Protein 3D02 (pdb70)

CATH classification: 3.40.50.2300 (+1 more: 3.40.50.2300)

Sequence (291 aa):
EKTTVVVNISKVDGPWFNRGEGVVQAGKEFNNLNASQVVGPSSTDDAPQQVKKIIEEDDLIARRKKVDAITIVPNDANVLLEPVFKKKKARDAGIVVLTNEESPGQPSANWDVEIIDDNNEEKKFAAEEYVEHAKRGGKKGGYVIYVGSLTVPQHNLWADLLLVKKYQKEEHYPDHEVTRRRPVAESVDDSSRRTTLDLKTYPDDLKAVVSFGSNGPIGAGRAVKEEKKRAKNKKVAVYGIPSQAASLIKSGDITEGITYDPATTAGYALAAVASTLLNGKTTIEPGFELKELGKAEVDSSDKHIIRRFHKVVLLVNNKDNIDSLLY

B-factor: mean 14.23, std 8.56, range [2.52, 64.12]

Foldseek 3Di:
DAEEEEEEQADDVQVVLLLLLVVLCVVLVYNYGYDGFHHNPQVSVLVVLVVVLVVPHAEYEYAHSALVVCLVSLQVCVVSNHAYEYELAQLSPSHLAYEYAADLQVLLVVVQVVVVLVLAFEEAEEEQAPGRRRSVSSVVNNVVNSVVPRVNYYPDHYHCQQDLVSLLVVLLVVVVGQRYQEYEYQHPSNLVNNLVNCVVVVNLNRYEYEHQLVVCVVSLQVNSHPKYWAFSCSVVSNVRSVVSSCVSVPHDDDQVDADPVQGGWGADPVRRYTYGHGIDMDHPVCSVVGD

Organism: Klebsiella pneumoniae subsp. pneumoniae (strain ATCC 700721 / MGH 78578) (NCBI:txid272620)

Solvent-accessible surface area: 12211 Å² total

Structure (mmCIF, N/CA/C/O backbone):
data_3D02
#
_entry.id   3D02
#
_cell.length_a   66.240
_cell.length_b   76.960
_cell.length_c   113.980
_cell.angle_alpha   90.000
_cell.angle_beta   90.000
_cell.angle_gamma   90.000
#
_symmetry.space_group_name_H-M   'C 2 2 21'
#
loop_
_entity.id
_entity.type
_entity.pdbx_description
1 polymer 'Putative LACI-type transcriptional regulator'
2 non-polymer 'CHLORIDE ION'
3 non-polymer GLYCEROL
4 water water
#
loop_
_atom_site.group_PDB
_atom_site.id
_atom_site.type_symbol
_atom_site.label_atom_id
_atom_site.label_alt_id
_atom_site.label_comp_id
_atom_site.label_asym_id
_atom_site.label_entity_id
_atom_site.label_seq_id
_atom_site.pdbx_PDB_ins_code
_atom_site.Cartn_x
_atom_site.Cartn_y
_atom_site.Cartn_z
_atom_site.occupancy
_atom_site.B_iso_or_equiv
_atom_site.auth_seq_id
_atom_site.auth_comp_id
_atom_site.auth_asym_id
_atom_site.auth_atom_id
_atom_site.pdbx_PDB_model_num
ATOM 1 N N . GLU A 1 4 ? 24.172 35.822 25.852 1.00 27.27 28 GLU A N 1
ATOM 2 C CA . GLU A 1 4 ? 23.020 35.488 24.944 1.00 25.03 28 GLU A CA 1
ATOM 3 C C . GLU A 1 4 ? 22.675 34.006 25.059 1.00 21.54 28 GLU A C 1
ATOM 4 O O . GLU A 1 4 ? 23.558 33.204 25.351 1.00 26.26 28 GLU A O 1
ATOM 10 N N . LYS A 1 5 ? 21.414 33.677 24.781 1.00 21.05 29 LYS A N 1
ATOM 11 C CA . LYS A 1 5 ? 20.946 32.290 24.679 1.00 18.78 29 LYS A CA 1
ATOM 12 C C . LYS A 1 5 ? 21.706 31.582 23.553 1.00 13.70 29 LYS A C 1
ATOM 13 O O . LYS A 1 5 ? 21.935 32.169 22.498 1.00 15.95 29 LYS A O 1
ATOM 19 N N A THR A 1 6 ? 22.036 30.321 23.810 0.60 11.07 30 THR A N 1
ATOM 20 N N B THR A 1 6 ? 22.019 30.315 23.761 0.40 11.05 30 THR A N 1
ATOM 21 C CA A THR A 1 6 ? 22.806 29.492 22.878 0.60 11.26 30 THR A CA 1
ATOM 22 C CA B THR A 1 6 ? 22.778 29.540 22.778 0.40 10.85 30 THR A CA 1
ATOM 23 C C A THR A 1 6 ? 21.815 28.566 22.106 0.60 12.38 30 THR A C 1
ATOM 24 C C B THR A 1 6 ? 21.926 28.468 22.121 0.40 9.07 30 THR A C 1
ATOM 25 O O A THR A 1 6 ? 20.921 27.915 22.671 0.60 11.62 30 THR A O 1
ATOM 26 O O B THR A 1 6 ? 21.431 27.549 22.825 0.40 5.84 30 THR A O 1
ATOM 33 N N A VAL A 1 7 ? 21.931 28.610 20.783 0.70 10.32 31 VAL A N 1
ATOM 34 N N B VAL A 1 7 ? 21.743 28.635 20.794 0.30 7.74 31 VAL A N 1
ATOM 35 C CA A VAL A 1 7 ? 21.106 27.772 19.892 0.70 8.77 31 VAL A CA 1
ATOM 36 C CA B VAL A 1 7 ? 21.049 27.659 19.943 0.30 7.02 31 VAL A CA 1
ATOM 37 C C A VAL A 1 7 ? 22.108 27.102 18.940 0.70 8.83 31 VAL A C 1
ATOM 38 C C B VAL A 1 7 ? 21.951 27.139 18.837 0.30 5.91 31 VAL A C 1
ATOM 39 O O A VAL A 1 7 ? 23.040 27.736 18.421 0.70 8.61 31 VAL A O 1
ATOM 40 O O B VAL A 1 7 ? 22.531 27.951 18.020 0.30 2.52 31 VAL A O 1
ATOM 47 N N . VAL A 1 8 ? 22.003 25.793 18.796 1.00 7.52 32 VAL A N 1
ATOM 48 C CA . VAL A 1 8 ? 22.905 25.060 17.885 1.00 7.21 32 VAL A CA 1
ATOM 49 C C . VAL A 1 8 ? 22.043 24.192 16.954 1.00 7.50 32 VAL A C 1
ATOM 50 O O . VAL A 1 8 ? 21.264 23.373 17.432 1.00 7.60 32 VAL A O 1
ATOM 54 N N . ASN A 1 9 ? 22.195 24.434 15.670 1.00 7.23 33 ASN A N 1
ATOM 55 C CA . ASN A 1 9 ? 21.593 23.598 14.630 1.00 6.33 33 ASN A CA 1
ATOM 56 C C . ASN A 1 9 ? 22.536 22.502 14.205 1.00 6.71 33 ASN A C 1
ATOM 57 O O . ASN A 1 9 ? 23.751 22.679 14.204 1.00 7.47 33 ASN A O 1
ATOM 62 N N . ILE A 1 10 ? 21.982 21.345 13.858 1.00 6.58 34 ILE A N 1
ATOM 63 C CA . ILE A 1 10 ? 22.737 20.172 13.420 1.00 6.54 34 ILE A CA 1
ATOM 64 C C . ILE A 1 10 ? 22.202 19.711 12.058 1.00 6.13 34 ILE A C 1
ATOM 65 O O . ILE A 1 10 ? 21.002 19.415 11.934 1.00 7.01 34 ILE A O 1
ATOM 70 N N . SER A 1 11 ? 23.042 19.764 11.028 1.00 6.13 35 SER A N 1
ATOM 71 C CA . SER A 1 11 ? 22.623 19.329 9.715 1.00 6.51 35 SER A CA 1
ATOM 72 C C . SER A 1 11 ? 22.652 17.783 9.597 1.00 5.99 35 SER A C 1
ATOM 73 O O . SER A 1 11 ? 23.054 17.078 10.501 1.00 6.82 35 SER A O 1
ATOM 76 N N . LYS A 1 12 ? 22.254 17.261 8.421 1.00 5.97 36 LYS A N 1
ATOM 77 C CA . LYS A 1 12 ? 22.401 15.828 8.192 1.00 5.71 36 LYS A CA 1
ATOM 78 C C . LYS A 1 12 ? 23.857 15.412 8.053 1.00 7.10 36 LYS A C 1
ATOM 79 O O . LYS A 1 12 ? 24.201 14.312 8.425 1.00 7.89 36 LYS A O 1
ATOM 85 N N . VAL A 1 13 ? 24.667 16.231 7.376 1.00 6.82 37 VAL A N 1
ATOM 86 C CA . VAL A 1 13 ? 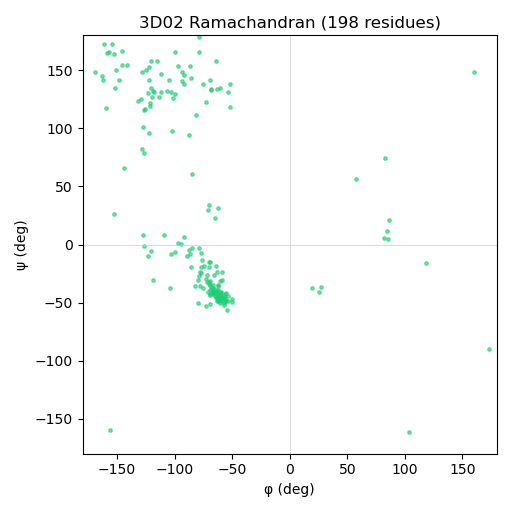26.061 15.911 7.091 1.00 7.68 37 VAL A CA 1
ATOM 87 C C . VAL A 1 13 ? 26.707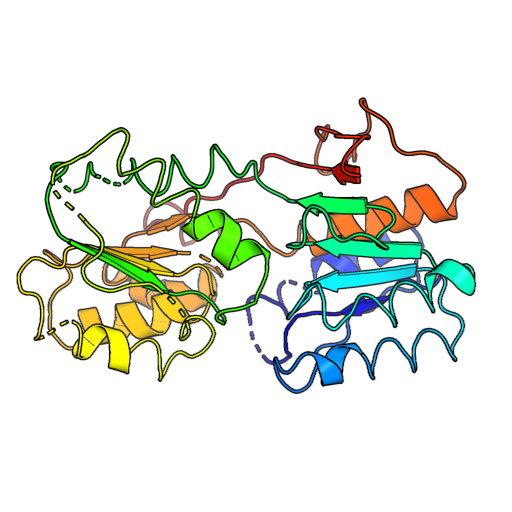 17.198 6.563 1.00 8.06 37 VAL A C 1
ATOM 88 O O . VAL A 1 13 ? 26.053 18.009 5.910 1.00 8.20 37 VAL A O 1
ATOM 92 N N . ASP A 1 14 ? 27.999 17.326 6.870 1.00 7.71 38 ASP A N 1
ATOM 93 C CA . ASP A 1 14 ? 28.807 18.459 6.405 1.00 8.28 38 ASP A CA 1
ATOM 94 C C . ASP A 1 14 ? 29.248 18.297 4.939 1.00 8.79 38 ASP A C 1
ATOM 95 O O . ASP A 1 14 ? 29.098 17.219 4.342 1.00 10.68 38 ASP A O 1
ATOM 100 N N . GLY A 1 15 ? 29.714 19.384 4.346 1.00 8.55 39 GLY A N 1
ATOM 101 C CA . GLY A 1 15 ? 30.253 19.346 3.001 1.00 9.53 39 GLY A CA 1
ATOM 102 C C . GLY A 1 15 ? 29.226 19.420 1.915 1.00 9.64 39 GLY A C 1
ATOM 103 O O . GLY A 1 15 ? 29.499 18.998 0.813 1.00 11.00 39 GLY A O 1
ATOM 120 N N . PRO A 1 17 ? 26.425 21.902 -0.276 1.00 9.55 41 PRO A N 1
ATOM 121 C CA . PRO A 1 17 ? 25.888 23.224 -0.552 1.00 9.85 41 PRO A CA 1
ATOM 122 C C . PRO A 1 17 ? 24.526 23.445 0.102 1.00 8.24 41 PRO A C 1
ATOM 123 O O . PRO A 1 17 ? 24.231 24.521 0.613 1.00 8.61 41 PRO A O 1
ATOM 127 N N . TRP A 1 18 ? 23.652 22.435 0.150 1.00 7.64 42 TRP A N 1
ATOM 128 C CA . TRP A 1 18 ? 22.364 22.559 0.768 1.00 7.33 42 TRP A CA 1
ATOM 129 C C . TRP A 1 18 ? 22.451 22.980 2.232 1.00 7.55 42 TRP A C 1
ATOM 130 O O . TRP A 1 18 ? 21.755 23.889 2.692 1.00 7.57 42 TRP A O 1
ATOM 141 N N . PHE A 1 19 ? 23.289 22.269 3.002 1.00 7.17 43 PHE A N 1
ATOM 142 C CA . PHE A 1 19 ? 23.397 22.587 4.404 1.00 6.58 43 PHE A CA 1
ATOM 143 C C . PHE A 1 19 ? 24.235 23.834 4.685 1.00 6.98 43 PHE A C 1
ATOM 144 O O . PHE A 1 19 ? 24.019 24.476 5.697 1.00 7.57 43 PHE A O 1
ATOM 152 N N . ASN A 1 20 ? 25.133 24.184 3.780 1.00 7.14 44 ASN A N 1
ATOM 153 C CA . ASN A 1 20 ? 25.823 25.485 3.896 1.00 7.20 44 ASN A CA 1
ATOM 154 C C . ASN A 1 20 ? 24.837 26.604 3.789 1.00 7.34 44 ASN A C 1
ATOM 155 O O . ASN A 1 20 ? 24.895 27.594 4.545 1.00 8.36 44 ASN A O 1
ATOM 160 N N . ARG A 1 21 ? 23.905 26.524 2.860 1.00 7.32 45 ARG A N 1
ATOM 161 C CA . ARG A 1 21 ? 22.847 27.500 2.728 1.00 7.89 45 ARG A CA 1
ATOM 162 C C . ARG A 1 21 ? 21.968 27.532 3.989 1.00 8.53 45 ARG A C 1
ATOM 163 O O . ARG A 1 21 ? 21.612 28.600 4.478 1.00 8.41 45 ARG A O 1
ATOM 187 N N . GLY A 1 23 ? 22.912 26.955 6.984 1.00 6.80 47 GLY A N 1
ATOM 188 C CA . GLY A 1 23 ? 23.706 27.623 8.009 1.00 6.29 47 GLY A CA 1
ATOM 189 C C . GLY A 1 23 ? 23.655 29.113 7.833 1.00 7.20 47 GLY A C 1
ATOM 190 O O . GLY A 1 23 ? 23.617 29.838 8.857 1.00 8.32 47 GLY A O 1
ATOM 191 N N . GLU A 1 24 ? 23.626 29.631 6.628 1.00 7.69 48 GLU A N 1
ATOM 192 C CA . GLU A 1 24 ? 23.458 31.070 6.448 1.00 7.94 48 GLU A CA 1
ATOM 193 C C . GLU A 1 24 ? 22.195 31.543 7.170 1.00 9.38 48 GLU A C 1
ATOM 194 O O . GLU A 1 24 ? 22.186 32.662 7.746 1.00 9.49 48 GLU A O 1
ATOM 200 N N . GLY A 1 25 ? 21.093 30.803 7.091 1.00 8.53 49 GLY A N 1
ATOM 201 C CA . GLY A 1 25 ? 19.863 31.217 7.766 1.00 8.79 49 GLY A CA 1
ATOM 202 C C . GLY A 1 25 ? 19.961 31.156 9.270 1.00 9.95 49 GLY A C 1
ATOM 203 O O . GLY A 1 25 ? 19.404 32.001 10.011 1.00 8.96 49 GLY A O 1
ATOM 204 N N . VAL A 1 26 ? 20.663 30.170 9.803 1.00 6.96 50 VAL A N 1
ATOM 205 C CA . VAL A 1 26 ? 20.907 30.059 11.221 1.00 8.88 50 VAL A CA 1
ATOM 206 C C . VAL A 1 26 ? 21.678 31.279 11.733 1.00 8.36 50 VAL A C 1
ATOM 207 O O . VAL A 1 26 ? 21.339 31.899 12.753 1.00 9.41 50 VAL A O 1
ATOM 211 N N . VAL A 1 27 ? 22.760 31.574 11.042 1.00 8.90 51 VAL A N 1
ATOM 212 C CA . VAL A 1 27 ? 23.613 32.725 11.415 1.00 10.20 51 VAL A CA 1
ATOM 213 C C . VAL A 1 27 ? 22.806 34.030 11.328 1.00 10.84 51 VAL A C 1
ATOM 214 O O . VAL A 1 27 ? 22.904 34.906 12.225 1.00 11.11 51 VAL A O 1
ATOM 218 N N . GLN A 1 28 ? 21.989 34.175 10.327 1.00 10.21 52 GLN A N 1
ATOM 219 C CA . GLN A 1 28 ? 21.137 35.376 10.164 1.00 11.86 52 GLN A CA 1
ATOM 220 C C . GLN A 1 28 ? 20.151 35.475 11.348 1.00 11.86 52 GLN A C 1
ATOM 221 O O . GLN A 1 28 ? 19.939 36.556 11.942 1.00 11.69 52 GLN A O 1
ATOM 227 N N . ALA A 1 29 ? 19.500 34.390 11.714 1.00 10.44 53 ALA A N 1
ATOM 228 C CA . ALA A 1 29 ? 18.592 34.441 12.857 1.00 9.99 53 ALA A CA 1
ATOM 229 C C . ALA A 1 29 ? 19.358 34.786 14.128 1.00 12.02 53 ALA A C 1
ATOM 230 O O . ALA A 1 29 ? 18.846 35.494 15.039 1.00 11.02 53 ALA A O 1
ATOM 232 N N . GLY A 1 30 ? 20.581 34.315 14.288 1.00 10.78 54 GLY A N 1
ATOM 233 C CA . GLY A 1 30 ? 21.349 34.648 15.487 1.00 12.02 54 GLY A CA 1
ATOM 234 C C . GLY A 1 30 ? 21.530 36.164 15.579 1.00 13.10 54 GLY A C 1
ATOM 235 O O . GLY A 1 30 ? 21.465 36.720 16.673 1.00 15.29 54 GLY A O 1
ATOM 236 N N . LYS A 1 31 ? 21.786 36.819 14.472 1.00 12.22 55 LYS A N 1
ATOM 237 C CA . LYS A 1 31 ? 21.893 38.303 14.477 1.00 15.67 55 LYS A CA 1
ATOM 238 C C . LYS A 1 31 ? 20.589 38.933 14.880 1.00 16.06 55 LYS A C 1
ATOM 239 O O . LYS A 1 31 ? 20.573 39.886 15.657 1.00 18.96 55 LYS A O 1
ATOM 245 N N . GLU A 1 32 ? 19.512 38.501 14.265 1.00 14.08 56 GLU A N 1
ATOM 246 C CA . GLU A 1 32 ? 18.194 39.134 14.440 1.00 16.92 56 GLU A CA 1
ATOM 247 C C . GLU A 1 32 ? 17.602 38.924 15.801 1.00 16.59 56 GLU A C 1
ATOM 248 O O . GLU A 1 32 ? 16.915 39.832 16.321 1.00 21.25 56 GLU A O 1
ATOM 254 N N . PHE A 1 33 ? 17.834 37.762 16.405 1.00 13.91 57 PHE A N 1
ATOM 255 C CA . PHE A 1 33 ? 17.200 37.399 17.671 1.00 13.54 57 PHE A CA 1
ATOM 256 C C . PHE A 1 33 ? 18.126 37.445 18.859 1.00 14.03 57 PHE A C 1
ATOM 257 O O . PHE A 1 33 ? 17.811 36.979 19.932 1.00 16.68 57 PHE A O 1
ATOM 265 N N A ASN A 1 34 ? 19.312 38.013 18.685 0.50 14.19 58 ASN A N 1
ATOM 266 N N B ASN A 1 34 ? 19.307 37.996 18.589 0.50 14.97 58 ASN A N 1
ATOM 267 C CA A ASN A 1 34 ? 20.258 38.079 19.787 0.50 15.59 58 ASN A CA 1
ATOM 268 C CA B ASN A 1 34 ? 20.383 38.134 19.557 0.50 16.53 58 ASN A CA 1
ATOM 269 C C A ASN A 1 34 ? 20.552 36.722 20.368 0.50 15.94 58 ASN A C 1
ATOM 270 C C B ASN A 1 34 ? 20.739 36.832 20.292 0.50 16.97 58 ASN A C 1
ATOM 271 O O A ASN A 1 34 ? 20.421 36.503 21.590 0.50 16.72 58 ASN A O 1
ATOM 272 O O B ASN A 1 34 ? 20.916 36.777 21.506 0.50 17.15 58 ASN A O 1
ATOM 281 N N . LEU A 1 35 ? 20.931 35.787 19.477 1.00 13.76 59 LEU A N 1
ATOM 282 C CA . LEU A 1 35 ? 21.314 34.473 19.928 1.00 13.68 59 LEU A CA 1
ATOM 283 C C . LEU A 1 35 ? 22.758 34.216 19.628 1.00 11.73 59 LEU A C 1
ATOM 284 O O . LEU A 1 35 ? 23.281 34.749 18.637 1.00 14.92 59 LEU A O 1
ATOM 289 N N . ASN A 1 36 ? 23.384 33.380 20.423 1.00 10.67 60 ASN A N 1
ATOM 290 C CA . ASN A 1 36 ? 24.672 32.784 20.100 1.00 10.55 60 ASN A CA 1
ATOM 291 C C . ASN A 1 36 ? 24.324 31.513 19.298 1.00 10.23 60 ASN A C 1
ATOM 292 O O . ASN A 1 36 ? 24.116 30.474 19.871 1.00 11.29 60 ASN A O 1
ATOM 297 N N . ALA A 1 37 ? 24.325 31.657 18.001 1.00 10.32 61 ALA A N 1
ATOM 298 C CA . ALA A 1 37 ? 23.864 30.589 17.082 1.00 9.13 61 ALA A CA 1
ATOM 299 C C . ALA A 1 37 ? 25.011 30.040 16.285 1.00 10.70 61 ALA A C 1
ATOM 300 O O . ALA A 1 37 ? 25.937 30.765 15.874 1.00 11.62 61 ALA A O 1
ATOM 302 N N . SER A 1 38 ? 24.910 28.751 16.001 1.00 8.21 62 SER A N 1
ATOM 303 C CA . SER A 1 38 ? 25.930 28.080 15.199 1.00 7.85 62 SER A CA 1
ATOM 304 C C . SER A 1 38 ? 25.285 26.849 14.576 1.00 7.69 62 SER A C 1
ATOM 305 O O . SER A 1 38 ? 24.172 26.427 14.998 1.00 7.87 62 SER A O 1
ATOM 308 N N . GLN A 1 39 ? 25.973 26.289 13.598 1.00 6.70 63 GLN A N 1
ATOM 309 C CA . GLN A 1 39 ? 25.528 25.022 12.985 1.00 7.00 63 GLN A CA 1
ATOM 310 C C . GLN A 1 39 ? 26.700 24.067 12.911 1.00 7.06 63 GLN A C 1
ATOM 311 O O . GLN A 1 39 ? 27.779 24.426 12.458 1.00 7.73 63 GLN A O 1
ATOM 317 N N A VAL A 1 40 ? 26.458 22.850 13.358 0.60 6.70 64 VAL A N 1
ATOM 318 N N B VAL A 1 40 ? 26.495 22.845 13.371 0.40 7.35 64 VAL A N 1
ATOM 319 C CA A VAL A 1 40 ? 27.399 21.736 13.353 0.60 7.06 64 VAL A CA 1
ATOM 320 C CA B VAL A 1 40 ? 27.508 21.799 13.266 0.40 8.69 64 VAL A CA 1
ATOM 321 C C A VAL A 1 40 ? 26.997 20.768 12.222 0.60 6.83 64 VAL A C 1
ATOM 322 C C B VAL A 1 40 ? 27.083 20.702 12.312 0.40 7.80 64 VAL A C 1
ATOM 323 O O A VAL A 1 40 ? 25.834 20.371 12.106 0.60 5.74 64 VAL A O 1
ATOM 324 O O B VAL A 1 40 ? 26.024 20.087 12.459 0.40 6.75 64 VAL A O 1
ATOM 331 N N . GLY A 1 41 ? 27.938 20.482 11.321 1.00 8.26 65 GLY A N 1
ATOM 332 C CA . GLY A 1 41 ? 27.719 19.427 10.328 1.00 7.57 65 GLY A CA 1
ATOM 333 C C . GLY A 1 41 ? 28.375 18.157 10.731 1.00 8.58 65 GLY A C 1
ATOM 334 O O . GLY A 1 41 ? 29.595 18.111 10.922 1.00 8.22 65 GLY A O 1
ATOM 335 N N . PRO A 1 42 ? 27.622 17.052 10.845 1.00 7.60 66 PRO A N 1
ATOM 336 C CA . PRO A 1 42 ? 28.200 15.766 11.163 1.00 7.93 66 PRO A CA 1
ATOM 337 C C . PRO A 1 42 ? 29.170 15.265 10.069 1.00 7.86 66 PRO A C 1
ATOM 338 O O . PRO A 1 42 ? 29.019 15.634 8.910 1.00 8.49 66 PRO A O 1
ATOM 342 N N . SER A 1 43 ? 30.063 14.364 10.452 1.00 9.05 67 SER A N 1
ATOM 343 C CA . SER A 1 43 ? 31.008 13.881 9.486 1.00 9.70 67 SER A CA 1
ATOM 344 C C . SER A 1 43 ? 30.449 12.914 8.463 1.00 11.20 67 SER A C 1
ATOM 345 O O . SER A 1 43 ? 31.052 12.698 7.411 1.00 11.68 67 SER A O 1
ATOM 348 N N . SER A 1 44 ? 29.305 12.343 8.778 1.00 8.87 68 SER A N 1
ATOM 349 C CA . SER A 1 44 ? 28.593 11.444 7.854 1.00 10.44 68 SER A CA 1
ATOM 350 C C . SER A 1 44 ? 27.116 11.458 8.175 1.00 9.24 68 SER A C 1
ATOM 351 O O . SER A 1 44 ? 26.709 12.070 9.193 1.00 9.43 68 SER A O 1
ATOM 354 N N . THR A 1 45 ? 26.294 10.818 7.335 1.00 8.50 69 THR A N 1
ATOM 355 C CA . THR A 1 45 ? 24.878 10.708 7.567 1.00 9.50 69 THR A CA 1
ATOM 356 C C . THR A 1 45 ? 24.498 9.580 8.515 1.00 8.87 69 THR A C 1
ATOM 357 O O . THR A 1 45 ? 23.312 9.345 8.718 1.00 10.52 69 THR A O 1
ATOM 361 N N A ASP A 1 46 ? 25.465 8.889 9.109 0.90 9.80 70 ASP A N 1
ATOM 362 N N B ASP A 1 46 ? 25.470 8.909 9.123 0.10 9.17 70 ASP A N 1
ATOM 363 C CA A ASP A 1 46 ? 25.123 7.834 10.059 0.90 11.64 70 ASP A CA 1
ATOM 364 C CA B ASP A 1 46 ? 25.164 7.845 10.088 0.10 9.07 70 ASP A CA 1
ATOM 365 C C A ASP A 1 46 ? 24.555 8.490 11.320 0.90 10.93 70 ASP A C 1
ATOM 366 C C B ASP A 1 46 ? 24.564 8.505 11.334 0.10 10.11 70 ASP A C 1
ATOM 367 O O A ASP A 1 46 ? 25.204 9.325 11.963 0.90 10.88 70 ASP A O 1
ATOM 368 O O B ASP A 1 46 ? 25.197 9.365 11.948 0.10 10.14 70 ASP A O 1
ATOM 377 N N . ALA A 1 47 ? 23.352 8.104 11.718 1.00 11.26 71 ALA A N 1
ATOM 378 C CA . ALA A 1 47 ? 22.655 8.784 12.794 1.00 11.66 71 ALA A CA 1
ATOM 379 C C . ALA A 1 47 ? 23.404 8.809 14.137 1.00 10.63 71 ALA A C 1
ATOM 380 O O . ALA A 1 47 ? 23.266 9.806 14.842 1.00 9.84 71 ALA A O 1
ATOM 382 N N . PRO A 1 48 ? 24.209 7.788 14.465 1.00 10.61 72 PRO A N 1
ATOM 383 C CA . PRO A 1 48 ? 24.977 7.949 15.705 1.00 11.57 72 PRO A CA 1
ATOM 384 C C . PRO A 1 48 ? 25.892 9.134 15.774 1.00 10.50 72 PRO A C 1
ATOM 385 O O . PRO A 1 48 ? 26.249 9.589 16.880 1.00 12.14 72 PRO A O 1
ATOM 389 N N . GLN A 1 49 ? 26.329 9.661 14.633 1.00 9.03 73 GLN A N 1
ATOM 390 C CA . GLN A 1 49 ? 27.140 10.855 14.665 1.00 10.71 73 GLN A CA 1
ATOM 391 C C . GLN A 1 49 ? 26.314 12.036 15.191 1.00 8.98 73 GLN A C 1
ATOM 392 O O . GLN A 1 49 ? 26.838 12.868 15.944 1.00 10.06 73 GLN A O 1
ATOM 398 N N . GLN A 1 50 ? 25.036 12.133 14.833 1.00 7.81 74 GLN A N 1
ATOM 399 C CA . GLN A 1 50 ? 24.167 13.169 15.397 1.00 7.32 74 GLN A CA 1
ATOM 400 C C . GLN A 1 50 ? 23.927 12.956 16.891 1.00 7.62 74 GLN A C 1
ATOM 401 O O . GLN A 1 50 ? 23.935 13.914 17.658 1.00 8.84 74 GLN A O 1
ATOM 407 N N . VAL A 1 51 ? 23.797 11.706 17.306 1.00 8.33 75 VAL A N 1
ATOM 408 C CA . VAL A 1 51 ? 23.634 11.412 18.732 1.00 7.79 75 VAL A CA 1
ATOM 409 C C . VAL A 1 51 ? 24.853 11.930 19.499 1.00 9.06 75 VAL A C 1
ATOM 410 O O . VAL A 1 51 ? 24.685 12.597 20.546 1.00 9.10 75 VAL A O 1
ATOM 414 N N A LYS A 1 52 ? 26.048 11.653 19.024 0.70 9.43 76 LYS A N 1
ATOM 415 N N B LYS A 1 52 ? 26.042 11.718 18.953 0.30 9.47 76 LYS A N 1
ATOM 416 C CA A LYS A 1 52 ? 27.258 12.104 19.719 0.70 9.94 76 LYS A CA 1
ATOM 417 C CA B LYS A 1 52 ? 27.297 12.097 19.621 0.30 9.85 76 LYS A CA 1
ATOM 418 C C A LYS A 1 52 ? 27.274 13.618 19.857 0.70 8.58 76 LYS A C 1
ATOM 419 C C B LYS A 1 52 ? 27.430 13.603 19.794 0.30 9.24 76 LYS A C 1
ATOM 420 O O A LYS A 1 52 ? 27.575 14.165 20.920 0.70 8.78 76 LYS A O 1
ATOM 421 O O B LYS A 1 52 ? 27.981 14.078 20.793 0.30 8.69 76 LYS A O 1
ATOM 428 N N . ILE A 1 53 ? 26.990 14.354 18.786 1.00 8.64 77 ILE A N 1
ATOM 429 C CA . ILE A 1 53 ? 26.980 15.809 18.821 1.00 7.76 77 ILE A CA 1
ATOM 430 C C . ILE A 1 53 ? 25.995 16.260 19.885 1.00 9.32 77 ILE A C 1
ATOM 431 O O . ILE A 1 53 ? 26.290 17.117 20.698 1.00 10.03 77 ILE A O 1
ATOM 436 N N . ILE A 1 54 ? 24.813 15.684 19.930 1.00 8.45 78 ILE A N 1
ATOM 437 C CA . ILE A 1 54 ? 23.784 16.081 20.896 1.00 9.24 78 ILE A CA 1
ATOM 438 C C . ILE A 1 54 ? 24.238 15.782 22.319 1.00 9.48 78 ILE A C 1
ATOM 439 O O . ILE A 1 54 ? 24.027 16.625 23.205 1.00 9.60 78 ILE A O 1
ATOM 444 N N A GLU A 1 55 ? 24.904 14.661 22.555 0.70 9.61 79 GLU A N 1
ATOM 445 N N B GLU A 1 55 ? 24.864 14.643 22.551 0.30 8.92 79 GLU A N 1
ATOM 446 C CA A GLU A 1 55 ? 25.410 14.408 23.898 0.70 11.29 79 GLU A CA 1
ATOM 447 C CA B GLU A 1 55 ? 25.343 14.331 23.885 0.30 9.01 79 GLU A CA 1
ATOM 448 C C A GLU A 1 55 ? 26.354 15.557 24.315 0.70 12.15 79 GLU A C 1
ATOM 449 C C B GLU A 1 55 ? 26.381 15.353 24.370 0.30 10.31 79 GLU A C 1
ATOM 450 O O A GLU A 1 55 ? 26.256 16.088 25.448 0.70 10.66 79 GLU A O 1
ATOM 451 O O B GLU A 1 55 ? 26.514 15.605 25.579 0.30 9.11 79 GLU A O 1
ATOM 462 N N A ASP A 1 56 ? 27.298 15.947 23.463 0.50 9.17 80 ASP A N 1
ATOM 463 N N B ASP A 1 56 ? 27.112 15.964 23.444 0.50 11.48 80 ASP A N 1
ATOM 464 C CA A ASP A 1 56 ? 28.189 17.070 23.773 0.50 10.57 80 ASP A CA 1
ATOM 465 C CA B ASP A 1 56 ? 28.083 16.997 23.798 0.50 11.63 80 ASP A CA 1
ATOM 466 C C A ASP A 1 56 ? 27.454 18.403 24.016 0.50 10.78 80 ASP A C 1
ATOM 467 C C B ASP A 1 56 ? 27.346 18.296 24.139 0.50 9.86 80 ASP A C 1
ATOM 468 O O A ASP A 1 56 ? 27.876 19.241 24.816 0.50 9.96 80 ASP A O 1
ATOM 469 O O B ASP A 1 56 ? 27.640 18.985 25.157 0.50 9.04 80 ASP A O 1
ATOM 478 N N . LEU A 1 57 ? 26.379 18.639 23.294 1.00 8.69 81 LEU A N 1
ATOM 479 C CA . LEU A 1 57 ? 25.601 19.870 23.465 1.00 10.00 81 LEU A CA 1
ATOM 480 C C . LEU A 1 57 ? 24.815 19.846 24.781 1.00 9.13 81 LEU A C 1
ATOM 481 O O . LEU A 1 57 ? 24.709 20.899 25.450 1.00 9.85 81 LEU A O 1
ATOM 486 N N . ILE A 1 58 ? 24.333 18.686 25.192 1.00 9.35 82 ILE A N 1
ATOM 487 C CA . ILE A 1 58 ? 23.662 18.543 26.484 1.00 10.77 82 ILE A CA 1
ATOM 488 C C . ILE A 1 58 ? 24.659 18.795 27.606 1.00 12.05 82 ILE A C 1
ATOM 489 O O . ILE A 1 58 ? 24.347 19.542 28.563 1.00 12.48 82 ILE A O 1
ATOM 494 N N . ALA A 1 59 ? 25.849 18.246 27.467 1.00 12.50 83 ALA A N 1
ATOM 495 C CA . ALA A 1 59 ? 26.920 18.426 28.477 1.00 14.25 83 ALA A CA 1
ATOM 496 C C . ALA A 1 59 ? 27.291 19.896 28.606 1.00 13.98 83 ALA A C 1
ATOM 497 O O . ALA A 1 59 ? 27.620 20.374 29.706 1.00 15.34 83 ALA A O 1
ATOM 499 N N A ARG A 1 60 ? 27.305 20.613 27.483 0.50 12.18 84 ARG A N 1
ATOM 500 N N B ARG A 1 60 ? 27.226 20.641 27.522 0.50 11.67 84 ARG A N 1
ATOM 501 C CA A ARG A 1 60 ? 27.574 22.066 27.384 0.50 14.25 84 ARG A CA 1
ATOM 502 C CA B ARG A 1 60 ? 27.543 22.065 27.497 0.50 13.21 84 ARG A CA 1
ATOM 503 C C A ARG A 1 60 ? 26.444 22.899 27.962 0.50 11.85 84 ARG A C 1
ATOM 504 C C B ARG A 1 60 ? 26.375 23.022 27.835 0.50 10.89 84 ARG A C 1
ATOM 505 O O A ARG A 1 60 ? 26.577 24.092 28.183 0.50 11.95 84 ARG A O 1
ATOM 506 O O B ARG A 1 60 ? 26.518 24.253 27.791 0.50 11.19 84 ARG A O 1
ATOM 521 N N A LYS A 1 61 ? 25.319 22.239 28.174 0.60 11.05 85 LYS A N 1
ATOM 522 N N B LYS A 1 61 ? 25.209 22.466 28.141 0.40 8.87 85 LYS A N 1
ATOM 523 C CA A LYS A 1 61 ? 24.071 22.875 28.633 0.60 11.82 85 LYS A CA 1
ATOM 524 C CA B LYS A 1 61 ? 24.075 23.268 28.623 0.40 7.95 85 LYS A CA 1
ATOM 525 C C A LYS A 1 61 ? 23.603 24.049 27.746 0.60 10.86 85 LYS A C 1
ATOM 526 C C B LYS A 1 61 ? 23.629 24.280 27.649 0.40 10.77 85 LYS A C 1
ATOM 527 O O A LYS A 1 61 ? 23.174 25.079 28.268 0.60 12.08 85 LYS A O 1
ATOM 528 O O B LYS A 1 61 ? 23.252 25.420 27.969 0.40 10.00 85 LYS A O 1
ATOM 539 N N . VAL A 1 62 ? 23.641 23.886 26.395 1.00 9.87 86 VAL A N 1
ATOM 540 C CA . VAL A 1 62 ? 23.109 24.833 25.471 1.00 9.28 86 VAL A CA 1
ATOM 541 C C . VAL A 1 62 ? 21.587 25.009 25.733 1.00 9.14 86 VAL A C 1
ATOM 542 O O . VAL A 1 62 ? 20.950 24.139 26.352 1.00 10.65 86 VAL A O 1
ATOM 546 N N . ASP A 1 63 ? 21.012 26.113 25.276 1.00 8.58 87 ASP A N 1
ATOM 547 C CA . ASP A 1 63 ? 19.604 26.412 25.559 1.00 9.72 87 ASP A CA 1
ATOM 548 C C . ASP A 1 63 ? 18.645 25.696 24.610 1.00 9.00 87 ASP A C 1
ATOM 549 O O . ASP A 1 63 ? 17.533 25.301 25.012 1.00 9.14 87 ASP A O 1
ATOM 554 N N . ALA A 1 64 ? 19.033 25.540 23.347 1.00 8.95 88 ALA A N 1
ATOM 555 C CA . ALA A 1 64 ? 18.190 24.893 22.352 1.00 7.86 88 ALA A CA 1
ATOM 556 C C . ALA A 1 64 ? 19.069 24.179 21.331 1.00 8.99 88 ALA A C 1
ATOM 557 O O . ALA A 1 64 ? 20.143 24.661 20.961 1.00 8.68 88 ALA A O 1
ATOM 559 N N . ILE A 1 65 ? 18.608 23.014 20.912 1.00 7.69 89 ILE A N 1
ATOM 560 C CA . ILE A 1 65 ? 19.245 22.174 19.869 1.00 7.17 89 ILE A CA 1
ATOM 561 C C . ILE A 1 65 ? 18.207 22.035 18.753 1.00 7.84 89 ILE A C 1
ATOM 562 O O . ILE A 1 65 ? 17.014 21.717 19.007 1.00 8.86 89 ILE A O 1
ATOM 567 N N . THR A 1 66 ? 18.585 22.350 17.509 1.00 8.44 90 THR A N 1
ATOM 568 C CA . THR A 1 66 ? 17.707 22.165 16.398 1.00 8.96 90 THR A CA 1
ATOM 569 C C . THR A 1 66 ? 18.445 21.226 15.433 1.00 7.89 90 THR A C 1
ATOM 570 O O . THR A 1 66 ? 19.669 21.179 15.409 1.00 7.68 90 THR A O 1
ATOM 574 N N . ILE A 1 67 ? 17.717 20.459 14.631 1.00 6.77 91 ILE A N 1
ATOM 575 C CA . ILE A 1 67 ? 18.336 19.370 13.877 1.00 6.29 91 ILE A CA 1
ATOM 576 C C . ILE A 1 67 ? 17.472 18.885 12.736 1.00 6.76 91 ILE A C 1
ATOM 577 O O . ILE A 1 67 ? 16.230 18.910 12.822 1.00 6.90 91 ILE A O 1
ATOM 582 N N . VAL A 1 68 ? 18.145 18.495 11.652 1.00 7.11 92 VAL A N 1
ATOM 583 C CA . VAL A 1 68 ? 17.521 17.771 10.515 1.00 6.44 92 VAL A CA 1
ATOM 584 C C . VAL A 1 68 ? 17.923 16.286 10.668 1.00 6.67 92 VAL A C 1
ATOM 585 O O . VAL A 1 68 ? 19.063 15.937 10.382 1.00 6.66 92 VAL A O 1
ATOM 589 N N . PRO A 1 69 ? 17.035 15.456 11.251 1.00 6.76 93 PRO A N 1
ATOM 590 C CA . PRO A 1 69 ? 17.481 14.121 11.604 1.00 7.16 93 PRO A CA 1
ATOM 591 C C . PRO A 1 69 ? 17.767 13.190 10.442 1.00 8.80 93 PRO A C 1
ATOM 592 O O . PRO A 1 69 ? 16.989 13.144 9.477 1.00 8.56 93 PRO A O 1
ATOM 596 N N . ASN A 1 70 ? 18.821 12.388 10.577 1.00 8.20 94 ASN A N 1
ATOM 597 C CA . ASN A 1 70 ? 19.040 11.301 9.611 1.00 7.15 94 ASN A CA 1
ATOM 598 C C . ASN A 1 70 ? 18.119 10.113 9.892 1.00 8.44 94 ASN A C 1
ATOM 599 O O . ASN A 1 70 ? 17.796 9.340 8.987 1.00 8.38 94 ASN A O 1
ATOM 604 N N . ASP A 1 71 ? 17.647 9.978 11.117 1.00 8.26 95 ASP A N 1
ATOM 605 C CA . ASP A 1 71 ? 16.764 8.834 11.511 1.00 8.84 95 ASP A CA 1
ATOM 606 C C . ASP A 1 71 ? 16.029 9.265 12.766 1.00 7.87 95 ASP A C 1
ATOM 607 O O . ASP A 1 71 ? 16.666 9.536 13.800 1.00 10.30 95 ASP A O 1
ATOM 612 N N . ALA A 1 72 ? 14.714 9.361 12.705 1.00 8.72 96 ALA A N 1
ATOM 613 C CA . ALA A 1 72 ? 13.913 9.860 13.823 1.00 7.88 96 ALA A CA 1
ATOM 614 C C . ALA A 1 72 ? 14.020 8.962 15.034 1.00 9.81 96 ALA A C 1
ATOM 615 O O . ALA A 1 72 ? 14.069 9.437 16.174 1.00 9.74 96 ALA A O 1
ATOM 617 N N . ASN A 1 73 ? 13.992 7.658 14.827 1.00 7.56 97 ASN A N 1
ATOM 618 C CA . ASN A 1 73 ? 13.984 6.726 15.938 1.00 8.75 97 ASN A CA 1
ATOM 619 C C . ASN A 1 73 ? 15.296 6.572 16.609 1.00 9.79 97 ASN A C 1
ATOM 620 O O . ASN A 1 73 ? 15.365 6.411 17.850 1.00 10.35 97 ASN A O 1
ATOM 625 N N . VAL A 1 74 ? 16.393 6.590 15.873 1.00 8.47 98 VAL A N 1
ATOM 626 C CA . VAL A 1 74 ? 17.671 6.497 16.495 1.00 7.97 98 VAL A CA 1
ATOM 627 C C . VAL A 1 74 ? 17.896 7.640 17.485 1.00 9.43 98 VAL A C 1
ATOM 628 O O . VAL A 1 74 ? 18.509 7.460 18.526 1.00 10.01 98 VAL A O 1
ATOM 632 N N A LEU A 1 75 ? 17.377 8.808 17.160 0.70 8.46 99 LEU A N 1
ATOM 633 N N B LEU A 1 75 ? 17.349 8.805 17.152 0.30 9.01 99 LEU A N 1
ATOM 634 C CA A LEU A 1 75 ? 17.621 10.012 17.977 0.70 8.10 99 LEU A CA 1
ATOM 635 C CA B LEU A 1 75 ? 17.576 10.046 17.915 0.30 8.80 99 LEU A CA 1
ATOM 636 C C A LEU A 1 75 ? 16.698 10.164 19.177 0.70 12.16 99 LEU A C 1
ATOM 637 C C B LEU A 1 75 ? 16.585 10.285 19.056 0.30 10.25 99 LEU A C 1
ATOM 638 O O A LEU A 1 75 ? 16.934 10.977 20.093 0.70 9.34 99 LEU A O 1
ATOM 639 O O B LEU A 1 75 ? 16.678 11.279 19.800 0.30 8.31 99 LEU A O 1
ATOM 648 N N . GLU A 1 76 ? 15.623 9.388 19.231 1.00 10.75 100 GLU A N 1
ATOM 649 C CA . GLU A 1 76 ? 14.622 9.602 20.281 1.00 11.23 100 GLU A CA 1
ATOM 650 C C . GLU A 1 76 ? 15.221 9.558 21.697 1.00 12.05 100 GLU A C 1
ATOM 651 O O . GLU A 1 76 ? 14.922 10.468 22.491 1.00 11.52 100 GLU A O 1
ATOM 657 N N . PRO A 1 77 ? 16.053 8.586 22.027 1.00 11.16 101 PRO A N 1
ATOM 658 C CA . PRO A 1 77 ? 16.510 8.566 23.408 1.00 11.71 101 PRO A CA 1
ATOM 659 C C . PRO A 1 77 ? 17.295 9.817 23.761 1.00 11.67 101 PRO A C 1
ATOM 660 O O . PRO A 1 77 ? 17.114 10.347 24.880 1.00 12.34 101 PRO A O 1
ATOM 664 N N . VAL A 1 78 ? 18.175 10.291 22.888 1.00 10.52 102 VAL A N 1
ATOM 665 C CA . VAL A 1 78 ? 18.990 11.476 23.204 1.00 10.40 102 VAL A CA 1
ATOM 666 C C . VAL A 1 78 ? 18.156 12.734 23.168 1.00 10.40 102 VAL A C 1
ATOM 667 O O . VAL A 1 78 ? 18.395 13.671 23.959 1.00 9.57 102 VAL A O 1
ATOM 671 N N . PHE A 1 79 ? 17.109 12.795 22.346 1.00 9.28 103 PHE A N 1
ATOM 672 C CA . PHE A 1 79 ? 16.203 13.913 22.380 1.00 9.90 103 PHE A CA 1
ATOM 673 C C . PHE A 1 79 ? 15.471 13.939 23.733 1.00 10.38 103 PHE A C 1
ATOM 674 O O . PHE A 1 79 ? 15.299 15.016 24.344 1.00 9.76 103 PHE A O 1
ATOM 682 N N A LYS A 1 80 ? 15.113 12.772 24.254 0.70 11.22 104 LYS A N 1
ATOM 683 N N B LYS A 1 80 ? 15.013 12.779 24.191 0.30 10.70 104 LYS A N 1
ATOM 684 C CA A LYS A 1 80 ? 14.411 12.741 25.541 0.70 12.37 104 LYS A CA 1
ATOM 685 C CA B LYS A 1 80 ? 14.345 12.693 25.489 0.30 11.03 104 LYS A CA 1
ATOM 686 C C A LYS A 1 80 ? 15.424 13.138 26.636 0.70 10.53 104 LYS A C 1
ATOM 687 C C B LYS A 1 80 ? 15.231 13.313 26.562 0.30 9.80 104 LYS A C 1
ATOM 688 O O A LYS A 1 80 ? 15.090 13.797 27.632 0.70 9.71 104 LYS A O 1
ATOM 689 O O B LYS A 1 80 ? 14.768 14.190 27.337 0.30 9.52 104 LYS A O 1
ATOM 696 N N A LYS A 1 81 ? 16.689 12.765 26.464 0.50 9.53 105 LYS A N 1
ATOM 697 N N B LYS A 1 81 ? 16.486 12.833 26.604 0.50 10.00 105 LYS A N 1
ATOM 698 C CA A LYS A 1 81 ? 17.707 13.148 27.430 0.50 10.12 105 LYS A CA 1
ATOM 699 C CA B LYS A 1 81 ? 17.510 13.293 27.552 0.50 10.42 105 LYS A CA 1
ATOM 700 C C A LYS A 1 81 ? 17.877 14.670 27.471 0.50 9.77 105 LYS A C 1
ATOM 701 C C B LYS A 1 81 ? 17.651 14.787 27.497 0.50 10.59 105 LYS A C 1
ATOM 702 O O A LYS A 1 81 ? 18.101 15.241 28.563 0.50 10.44 105 LYS A O 1
ATOM 703 O O B LYS A 1 81 ? 17.636 15.478 28.523 0.50 8.26 105 LYS A O 1
ATOM 714 N N . ALA A 1 82 ? 17.798 15.329 26.303 1.00 8.80 106 ALA A N 1
ATOM 715 C CA . ALA A 1 82 ? 17.897 16.778 26.197 1.00 8.16 106 ALA A CA 1
ATOM 716 C C . ALA A 1 82 ? 16.688 17.427 26.824 1.00 8.52 106 ALA A C 1
ATOM 717 O O . ALA A 1 82 ? 16.814 18.403 27.576 1.00 9.49 106 ALA A O 1
ATOM 719 N N . ARG A 1 83 ? 15.498 16.966 26.513 1.00 10.32 107 ARG A N 1
ATOM 720 C CA . ARG A 1 83 ? 14.294 17.562 27.069 1.00 10.88 107 ARG A CA 1
ATOM 721 C C . ARG A 1 83 ? 14.287 17.438 28.583 1.00 11.07 107 ARG A C 1
ATOM 722 O O . ARG A 1 83 ? 13.941 18.397 29.302 1.00 12.04 107 ARG A O 1
ATOM 730 N N . ASP A 1 84 ? 14.637 16.288 29.062 1.00 11.67 108 ASP A N 1
ATOM 731 C CA . ASP A 1 84 ? 14.679 16.025 30.514 1.00 12.87 108 ASP A CA 1
ATOM 732 C C . ASP A 1 84 ? 15.681 16.966 31.197 1.00 14.14 108 ASP A C 1
ATOM 733 O O . ASP A 1 84 ? 15.506 17.314 32.390 1.00 14.15 108 ASP A O 1
ATOM 738 N N . ALA A 1 85 ? 16.749 17.365 30.493 1.00 11.72 109 ALA A N 1
ATOM 739 C CA . ALA A 1 85 ? 17.754 18.335 30.972 1.00 11.37 109 ALA A CA 1
ATOM 740 C C . ALA A 1 85 ? 17.281 19.793 30.853 1.00 10.46 109 ALA A C 1
ATOM 741 O O . ALA A 1 85 ? 17.991 20.712 31.295 1.00 14.08 109 ALA A O 1
ATOM 743 N N . GLY A 1 86 ? 16.108 20.039 30.306 1.00 9.75 110 GLY A N 1
ATOM 744 C CA . GLY A 1 86 ? 15.602 21.378 30.151 1.00 8.56 110 GLY A CA 1
ATOM 745 C C . GLY A 1 86 ? 16.022 22.124 28.900 1.00 8.64 110 GLY A C 1
ATOM 746 O O . GLY A 1 86 ? 15.987 23.334 28.865 1.00 8.60 110 GLY A O 1
ATOM 747 N N . ILE A 1 87 ? 16.434 21.371 27.874 1.00 9.08 111 ILE A N 1
ATOM 748 C CA . ILE A 1 87 ? 16.894 21.940 26.621 1.00 9.04 111 ILE A CA 1
ATOM 749 C C . ILE A 1 87 ? 15.773 21.796 25.559 1.00 7.95 111 ILE A C 1
ATOM 750 O O . ILE A 1 87 ? 15.182 20.704 25.457 1.00 10.11 111 ILE A O 1
ATOM 755 N N . VAL A 1 88 ? 15.483 22.856 24.875 1.00 7.90 112 VAL A N 1
ATOM 756 C CA . VAL A 1 88 ? 14.511 22.847 23.790 1.00 8.10 112 VAL A CA 1
ATOM 757 C C . VAL A 1 88 ? 15.082 22.011 22.609 1.00 8.27 112 VAL A C 1
ATOM 758 O O . VAL A 1 88 ? 16.278 22.092 22.296 1.00 9.13 112 VAL A O 1
ATOM 762 N N . VAL A 1 89 ? 14.273 21.1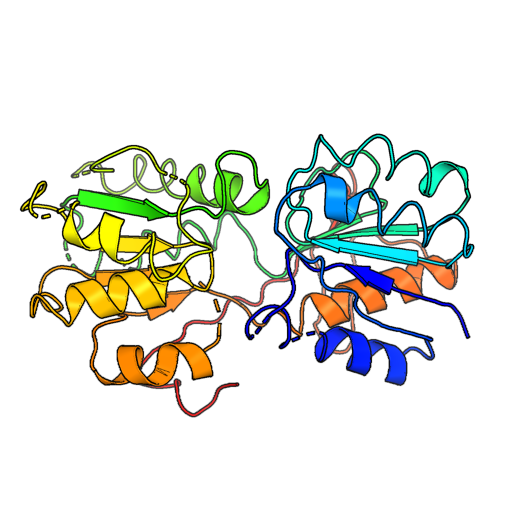17 22.018 1.00 7.88 113 VAL A N 1
ATOM 763 C CA . VAL A 1 89 ? 14.656 20.294 20.877 1.00 7.32 113 VAL A CA 1
ATOM 764 C C . VAL A 1 89 ? 13.686 20.596 19.736 1.00 6.85 113 VAL A C 1
ATOM 765 O O . VAL A 1 89 ? 12.477 20.402 19.888 1.00 8.12 113 VAL A O 1
ATOM 769 N N . LEU A 1 90 ? 14.167 21.085 18.605 1.00 7.13 114 LEU A N 1
ATOM 770 C CA . LEU A 1 90 ? 13.365 21.347 17.452 1.00 7.92 114 LEU A CA 1
ATOM 771 C C . LEU A 1 90 ? 13.906 20.553 16.266 1.00 8.48 114 LEU A C 1
ATOM 772 O O . LEU A 1 90 ? 15.109 20.497 16.060 1.00 9.42 114 LEU A O 1
ATOM 777 N N . THR A 1 91 ? 13.008 20.030 15.449 1.00 7.38 115 THR A N 1
ATOM 778 C CA . THR A 1 91 ? 13.400 19.370 14.201 1.00 7.19 115 THR A CA 1
ATOM 779 C C . THR A 1 91 ? 12.879 20.134 13.021 1.00 6.99 115 THR A C 1
ATOM 780 O O . THR A 1 91 ? 11.893 20.869 13.062 1.00 7.87 115 THR A O 1
ATOM 784 N N . ASN A 1 92 ? 13.567 19.882 11.905 1.00 7.27 116 ASN A N 1
ATOM 785 C CA . ASN A 1 92 ? 13.109 20.178 10.536 1.00 7.33 116 ASN A CA 1
ATOM 786 C C . ASN A 1 92 ? 13.211 18.845 9.785 1.00 8.28 116 ASN A C 1
ATOM 787 O O . ASN A 1 92 ? 14.180 18.108 9.931 1.00 7.51 116 ASN A O 1
ATOM 792 N N A GLU A 1 93 ? 12.240 18.521 8.937 0.70 7.05 117 GLU A N 1
ATOM 793 N N B GLU A 1 93 ? 12.152 18.618 9.015 0.30 7.65 117 GLU A N 1
ATOM 794 C CA A GLU A 1 93 ? 12.246 17.234 8.214 0.70 8.29 117 GLU A CA 1
ATOM 795 C CA B GLU A 1 93 ? 11.954 17.450 8.189 0.30 8.48 117 GLU A CA 1
ATOM 796 C C A GLU A 1 93 ? 12.038 16.066 9.139 0.70 6.75 117 GLU A C 1
ATOM 797 C C B GLU A 1 93 ? 11.871 16.175 9.021 0.30 6.99 117 GLU A C 1
ATOM 798 O O A GLU A 1 93 ? 12.514 14.933 8.890 0.70 9.16 117 GLU A O 1
ATOM 799 O O B GLU A 1 93 ? 12.306 15.127 8.576 0.30 5.40 117 GLU A O 1
ATOM 810 N N . SER A 1 94 ? 11.225 16.268 10.197 1.00 7.62 118 SER A N 1
ATOM 811 C CA . SER A 1 94 ? 10.847 15.105 11.025 1.00 8.00 118 SER A CA 1
ATOM 812 C C . SER A 1 94 ? 9.468 15.299 11.643 1.00 8.44 118 SER A C 1
ATOM 813 O O . SER A 1 94 ? 9.306 15.339 12.866 1.00 9.62 118 SER A O 1
ATOM 816 N N . PRO A 1 95 ? 8.442 15.474 10.813 1.00 9.75 119 PRO A N 1
ATOM 817 C CA . PRO A 1 95 ? 7.110 15.710 11.397 1.00 10.99 119 PRO A CA 1
ATOM 818 C C . PRO A 1 95 ? 6.710 14.527 12.255 1.00 12.44 119 PRO A C 1
ATOM 819 O O . PRO A 1 95 ? 6.933 13.341 11.888 1.00 14.29 119 PRO A O 1
ATOM 823 N N . GLY A 1 96 ? 6.193 14.833 13.449 1.00 13.25 120 GLY A N 1
ATOM 824 C CA . GLY A 1 96 ? 5.811 13.802 14.374 1.00 15.80 120 GLY A CA 1
ATOM 825 C C . GLY A 1 96 ? 6.887 13.260 15.273 1.00 16.25 120 GLY A C 1
ATOM 826 O O . GLY A 1 96 ? 6.669 12.323 16.030 1.00 16.90 120 GLY A O 1
ATOM 827 N N . GLN A 1 97 ? 8.093 13.830 15.214 1.00 12.79 121 GLN A N 1
ATOM 828 C CA . GLN A 1 97 ? 9.182 13.410 16.086 1.00 10.90 121 GLN A CA 1
ATOM 829 C C . GLN A 1 97 ? 8.709 13.427 17.562 1.00 11.80 121 GLN A C 1
ATOM 830 O O . GLN A 1 97 ? 8.412 14.496 18.092 1.00 13.07 121 GLN A O 1
ATOM 836 N N . PRO A 1 98 ? 8.710 12.278 18.256 1.00 14.40 122 PRO A N 1
ATOM 837 C CA . PRO A 1 98 ? 7.969 12.307 19.524 1.00 15.45 122 PRO A CA 1
ATOM 838 C C . PRO A 1 98 ? 8.469 13.281 20.600 1.00 17.74 122 PRO A C 1
ATOM 839 O O . PRO A 1 98 ? 7.655 13.950 21.281 1.00 18.01 122 PRO A O 1
ATOM 843 N N . SER A 1 99 ? 9.780 13.409 20.730 1.00 13.81 123 SER A N 1
ATOM 844 C CA . SER A 1 99 ? 10.382 14.213 21.815 1.00 14.34 123 SER A CA 1
ATOM 845 C C . SER A 1 99 ? 10.766 15.622 21.395 1.00 13.85 123 SER A C 1
ATOM 846 O O . SER A 1 99 ? 11.343 16.358 22.215 1.00 15.88 123 SER A O 1
ATOM 849 N N . ALA A 1 100 ? 10.523 16.030 20.149 1.00 10.82 124 ALA A N 1
ATOM 850 C CA . ALA A 1 100 ? 10.762 17.432 19.739 1.00 10.41 124 ALA A CA 1
ATOM 851 C C . ALA A 1 100 ? 9.684 18.315 20.276 1.00 12.85 124 ALA A C 1
ATOM 852 O O . ALA A 1 100 ? 8.506 17.928 20.226 1.00 13.15 124 ALA A O 1
ATOM 854 N N . ASN A 1 101 ? 10.001 19.489 20.773 1.00 9.17 125 ASN A N 1
ATOM 855 C CA . ASN A 1 101 ? 8.979 20.448 21.171 1.00 9.80 125 ASN A CA 1
ATOM 856 C C . ASN A 1 101 ? 8.085 20.727 19.979 1.00 11.49 125 ASN A C 1
ATOM 857 O O . ASN A 1 101 ? 6.853 20.754 20.102 1.00 12.18 125 ASN A O 1
ATOM 862 N N . TRP A 1 102 ? 8.692 20.955 18.804 1.00 9.49 126 TRP A N 1
ATOM 863 C CA . TRP A 1 102 ? 8.025 21.202 17.534 1.00 10.57 126 TRP A CA 1
ATOM 864 C C . TRP A 1 102 ? 8.892 20.732 16.406 1.00 11.57 126 TRP A C 1
ATOM 865 O O . TRP A 1 102 ? 10.131 20.761 16.522 1.00 9.15 126 TRP A O 1
ATOM 876 N N . ASP A 1 103 ? 8.219 20.321 15.325 1.00 10.43 127 ASP A N 1
ATOM 877 C CA . ASP A 1 103 ? 8.879 20.144 14.029 1.00 9.41 127 ASP A CA 1
ATOM 878 C C . ASP A 1 103 ? 8.452 21.323 13.181 1.00 8.67 127 ASP A C 1
ATOM 879 O O . ASP A 1 103 ? 7.285 21.767 13.231 1.00 10.04 127 ASP A O 1
ATOM 884 N N . VAL A 1 104 ? 9.364 21.858 12.388 1.00 8.36 128 VAL A N 1
ATOM 885 C CA . VAL A 1 104 ? 9.137 22.983 11.537 1.00 9.67 128 VAL A CA 1
ATOM 886 C C . VAL A 1 104 ? 9.338 22.550 10.089 1.00 10.39 128 VAL A C 1
ATOM 887 O O . VAL A 1 104 ? 10.379 21.944 9.775 1.00 11.09 128 VAL A O 1
ATOM 891 N N . GLU A 1 105 ? 8.384 22.882 9.217 1.00 9.48 129 GLU A N 1
ATOM 892 C CA . GLU A 1 105 ? 8.437 22.578 7.793 1.00 11.28 129 GLU A CA 1
ATOM 893 C C . GLU A 1 105 ? 8.191 23.842 6.993 1.00 11.14 129 GLU A C 1
ATOM 894 O O . GLU A 1 105 ? 7.436 24.731 7.465 1.00 11.34 129 GLU A O 1
ATOM 900 N N . ILE A 1 106 ? 8.803 23.937 5.811 1.00 9.95 130 ILE A N 1
ATOM 901 C CA . ILE A 1 106 ? 8.797 25.101 4.971 1.00 12.16 130 ILE A CA 1
ATOM 902 C C . ILE A 1 106 ? 7.838 24.979 3.784 1.00 10.62 130 ILE A C 1
ATOM 903 O O . ILE A 1 106 ? 7.609 25.937 3.102 1.00 11.10 130 ILE A O 1
ATOM 908 N N . ILE A 1 107 ? 7.284 23.784 3.611 1.00 10.30 131 ILE A N 1
ATOM 909 C CA . ILE A 1 107 ? 6.275 23.542 2.595 1.00 9.69 131 ILE A CA 1
ATOM 910 C C . ILE A 1 107 ? 5.171 22.694 3.155 1.00 10.57 131 ILE A C 1
ATOM 911 O O . ILE A 1 107 ? 5.311 22.079 4.204 1.00 12.28 131 ILE A O 1
ATOM 916 N N A ASP A 1 108 ? 4.033 22.785 2.458 0.70 12.97 132 ASP A N 1
ATOM 917 N N B ASP A 1 108 ? 4.080 22.544 2.436 0.30 10.98 132 ASP A N 1
ATOM 918 C CA A ASP A 1 108 ? 2.963 21.858 2.732 0.70 13.70 132 ASP A CA 1
ATOM 919 C CA B ASP A 1 108 ? 3.091 21.571 2.866 0.30 11.08 132 ASP A CA 1
ATOM 920 C C A ASP A 1 108 ? 3.177 20.617 1.901 0.70 12.52 132 ASP A C 1
ATOM 921 C C B ASP A 1 108 ? 3.281 20.234 2.131 0.30 7.03 132 ASP A C 1
ATOM 922 O O A ASP A 1 108 ? 3.347 20.685 0.673 0.70 12.71 132 ASP A O 1
ATOM 923 O O B ASP A 1 108 ? 3.407 20.169 0.896 0.30 6.14 132 ASP A O 1
ATOM 932 N N A ASN A 1 109 ? 3.167 19.511 2.585 0.30 7.90 133 ASN A N 1
ATOM 933 N N B ASN A 1 109 ? 3.369 19.166 2.888 0.70 14.60 133 ASN A N 1
ATOM 934 C CA A ASN A 1 109 ? 3.508 18.241 2.007 0.30 8.99 133 ASN A CA 1
ATOM 935 C CA B ASN A 1 109 ? 3.668 17.860 2.325 0.70 14.01 133 ASN A CA 1
ATOM 936 C C A ASN A 1 109 ? 2.505 17.698 0.987 0.30 7.46 133 ASN A C 1
ATOM 937 C C B ASN A 1 109 ? 2.739 17.524 1.167 0.70 13.66 133 ASN A C 1
ATOM 938 O O A ASN A 1 109 ? 2.851 17.271 -0.111 0.30 5.89 133 ASN A O 1
ATOM 939 O O B ASN A 1 109 ? 3.182 16.955 0.161 0.70 11.86 133 ASN A O 1
ATOM 948 N N A GLU A 1 110 ? 1.261 17.618 1.368 0.50 11.02 134 GLU A N 1
ATOM 949 N N B GLU A 1 110 ? 1.492 17.940 1.241 0.50 12.48 134 GLU A N 1
ATOM 950 C CA A GLU A 1 110 ? 0.228 17.290 0.361 0.50 10.76 134 GLU A CA 1
ATOM 951 C CA B GLU A 1 110 ? 0.531 17.454 0.244 0.50 11.93 134 GLU A CA 1
ATOM 952 C C A GLU A 1 110 ? 0.507 18.013 -0.966 0.50 11.48 134 GLU A C 1
ATOM 953 C C B GLU A 1 110 ? 0.454 18.259 -1.065 0.50 10.27 134 GLU A C 1
ATOM 954 O O A GLU A 1 110 ? 0.604 17.410 -2.036 0.50 11.04 134 GLU A O 1
ATOM 955 O O B GLU A 1 110 ? 0.276 17.656 -2.127 0.50 8.53 134 GLU A O 1
ATOM 966 N N A LYS A 1 111 ? 0.654 19.318 -0.873 0.70 9.12 135 LYS A N 1
ATOM 967 N N B LYS A 1 111 ? 0.651 19.575 -1.048 0.30 8.50 135 LYS A N 1
ATOM 968 C CA A LYS A 1 111 ? 0.832 20.188 -2.013 0.70 8.73 135 LYS A CA 1
ATOM 969 C CA B LYS A 1 111 ? 0.771 20.275 -2.316 0.30 8.85 135 LYS A CA 1
ATOM 970 C C A LYS A 1 111 ? 2.129 19.907 -2.804 0.70 8.40 135 LYS A C 1
ATOM 971 C C B LYS A 1 111 ? 2.195 20.048 -2.895 0.30 7.76 135 LYS A C 1
ATOM 972 O O A LYS A 1 111 ? 2.162 19.894 -4.017 0.70 8.15 135 LYS A O 1
ATOM 973 O O B LYS A 1 111 ? 2.366 20.183 -4.108 0.30 8.56 135 LYS A O 1
ATOM 984 N N . PHE A 1 112 ? 3.195 19.698 -2.053 1.00 8.75 136 PHE A N 1
ATOM 985 C CA . PHE A 1 112 ? 4.510 19.412 -2.588 1.00 8.31 136 PHE A CA 1
ATOM 986 C C . PHE A 1 112 ? 4.477 18.135 -3.441 1.00 7.11 136 PHE A C 1
ATOM 987 O O . PHE A 1 112 ? 4.924 18.122 -4.591 1.00 6.95 136 PHE A O 1
ATOM 995 N N . ALA A 1 113 ? 3.906 17.084 -2.879 1.00 7.73 137 ALA A N 1
ATOM 996 C CA . ALA A 1 113 ? 3.752 15.833 -3.628 1.00 7.97 137 ALA A CA 1
ATOM 997 C C . ALA A 1 113 ? 2.923 16.042 -4.875 1.00 8.44 137 ALA A C 1
ATOM 998 O O . ALA A 1 113 ? 3.245 15.497 -5.958 1.00 7.81 137 ALA A O 1
ATOM 1000 N N . ALA A 1 114 ? 1.803 16.762 -4.777 1.00 8.15 138 ALA A N 1
ATOM 1001 C CA . ALA A 1 114 ? 0.967 17.019 -5.924 1.00 7.70 138 ALA A CA 1
ATOM 1002 C C . ALA A 1 114 ? 1.708 17.740 -6.992 1.00 8.84 138 ALA A C 1
ATOM 1003 O O . ALA A 1 114 ? 1.571 17.394 -8.166 1.00 8.55 138 ALA A O 1
ATOM 1005 N N A GLU A 1 115 ? 2.509 18.738 -6.629 0.50 6.96 139 GLU A N 1
ATOM 1006 N N B GLU A 1 115 ? 2.504 18.746 -6.644 0.50 7.54 139 GLU A N 1
ATOM 1007 C CA A GLU A 1 115 ? 3.211 19.518 -7.613 0.50 8.56 139 GLU A CA 1
ATOM 1008 C CA B GLU A 1 115 ? 3.199 19.507 -7.651 0.50 10.11 139 GLU A CA 1
ATOM 1009 C C A GLU A 1 115 ? 4.212 18.651 -8.395 0.50 7.88 139 GLU A C 1
ATOM 1010 C C B GLU A 1 115 ? 4.190 18.621 -8.413 0.50 8.32 139 GLU A C 1
ATOM 1011 O O A GLU A 1 115 ? 4.369 18.805 -9.599 0.50 7.52 139 GLU A O 1
ATOM 1012 O O B GLU A 1 115 ? 4.310 18.723 -9.630 0.50 9.07 139 GLU A O 1
ATOM 1023 N N . TYR A 1 116 ? 4.921 17.780 -7.677 1.00 7.87 140 TYR A N 1
ATOM 1024 C CA . TYR A 1 116 ? 5.781 16.827 -8.359 1.00 7.75 140 TYR A CA 1
ATOM 1025 C C . TYR A 1 116 ? 5.001 16.059 -9.421 1.00 6.91 140 TYR A C 1
ATOM 1026 O O . TYR A 1 116 ? 5.408 16.006 -10.584 1.00 7.44 140 TYR A O 1
ATOM 1035 N N . VAL A 1 117 ? 3.931 15.440 -9.005 1.00 6.62 141 VAL A N 1
ATOM 1036 C CA . VAL A 1 117 ? 3.250 14.555 -9.945 1.00 7.00 141 VAL A CA 1
ATOM 1037 C C . VAL A 1 117 ? 2.646 15.349 -11.109 1.00 7.23 141 VAL A C 1
ATOM 1038 O O . VAL A 1 117 ? 2.719 14.912 -12.234 1.00 7.53 141 VAL A O 1
ATOM 1042 N N . GLU A 1 118 ? 2.035 16.512 -10.848 1.00 7.40 142 GLU A N 1
ATOM 1043 C CA . GLU A 1 118 ? 1.429 17.252 -11.937 1.00 6.87 142 GLU A CA 1
ATOM 1044 C C . GLU A 1 118 ? 2.475 17.712 -12.944 1.00 7.85 142 GLU A C 1
ATOM 1045 O O . GLU A 1 118 ? 2.257 17.683 -14.141 1.00 8.68 142 GLU A O 1
ATOM 1051 N N . HIS A 1 119 ? 3.637 18.172 -12.454 1.00 7.70 143 HIS A N 1
ATOM 1052 C CA . HIS A 1 119 ? 4.673 18.588 -13.353 1.00 8.11 143 HIS A CA 1
ATOM 1053 C C . HIS A 1 119 ? 5.185 17.388 -14.169 1.00 8.41 143 HIS A C 1
ATOM 1054 O O . HIS A 1 119 ? 5.360 17.445 -15.404 1.00 9.18 143 HIS A O 1
ATOM 1077 N N . ALA A 1 121 ? 3.608 14.551 -14.823 1.00 8.64 145 ALA A N 1
ATOM 1078 C CA . ALA A 1 121 ? 2.524 14.016 -15.684 1.00 9.32 145 ALA A CA 1
ATOM 1079 C C . ALA A 1 121 ? 2.348 14.839 -16.925 1.00 8.68 145 ALA A C 1
ATOM 1080 O O . ALA A 1 121 ? 2.120 14.291 -18.005 1.00 10.11 145 ALA A O 1
ATOM 1082 N N . LYS A 1 122 ? 2.425 16.153 -16.801 1.00 8.20 146 LYS A N 1
ATOM 1083 C CA . LYS A 1 122 ? 2.228 17.006 -17.963 1.00 9.60 146 LYS A CA 1
ATOM 1084 C C . LYS A 1 122 ? 3.254 16.679 -19.022 1.00 10.65 146 LYS A C 1
ATOM 1085 O O . LYS A 1 122 ? 2.943 16.558 -20.217 1.00 12.27 146 LYS A O 1
ATOM 1089 N N . ARG A 1 123 ? 4.517 16.553 -18.623 1.00 9.20 147 ARG A N 1
ATOM 1090 C CA . ARG A 1 123 ? 5.565 16.330 -19.592 1.00 9.94 147 ARG A CA 1
ATOM 1091 C C . ARG A 1 123 ? 5.519 14.954 -20.212 1.00 12.75 147 ARG A C 1
ATOM 1092 O O . ARG A 1 123 ? 5.925 14.798 -21.365 1.00 14.04 147 ARG A O 1
ATOM 1116 N N . GLY A 1 125 ? 2.671 13.162 -20.632 1.00 11.15 149 GLY A N 1
ATOM 1117 C CA . GLY A 1 125 ? 1.308 12.869 -21.117 1.00 11.94 149 GLY A CA 1
ATOM 1118 C C . GLY A 1 125 ? 0.584 11.907 -20.192 1.00 11.41 149 GLY A C 1
ATOM 1119 O O . GLY A 1 125 ? -0.268 11.126 -20.628 1.00 12.09 149 GLY A O 1
ATOM 1120 N N . GLY A 1 126 ? 0.953 11.879 -18.912 1.00 10.31 150 GLY A N 1
ATOM 1121 C CA . GLY A 1 126 ? 0.266 11.047 -17.962 1.00 10.36 150 GLY A CA 1
ATOM 1122 C C . GLY A 1 126 ? 0.517 9.554 -18.018 1.00 9.20 150 GLY A C 1
ATOM 1123 O O . GLY A 1 126 ? -0.214 8.787 -17.452 1.00 9.82 150 GLY A O 1
ATOM 1124 N N A LYS A 1 127 ? 1.585 9.166 -18.726 0.70 9.12 151 LYS A N 1
ATOM 1125 N N B LYS A 1 127 ? 1.552 9.133 -18.714 0.30 9.56 151 LYS A N 1
ATOM 1126 C CA A LYS A 1 127 ? 1.900 7.756 -18.991 0.70 9.74 151 LYS A CA 1
ATOM 1127 C CA B LYS A 1 127 ? 1.845 7.721 -18.737 0.30 9.37 151 LYS A CA 1
ATOM 1128 C C A LYS A 1 127 ? 3.414 7.516 -18.992 0.70 10.27 151 LYS A C 1
ATOM 1129 C C B LYS A 1 127 ? 3.344 7.572 -18.804 0.30 10.08 151 LYS A C 1
ATOM 1130 O O A LYS A 1 127 ? 4.170 8.206 -19.682 0.70 11.57 151 LYS A O 1
ATOM 1131 O O B LYS A 1 127 ? 4.050 8.449 -19.250 0.30 10.74 151 LYS A O 1
ATOM 1136 N N . GLY A 1 128 ? 3.801 6.449 -18.303 1.00 8.93 152 GLY A N 1
ATOM 1137 C CA . GLY A 1 128 ? 5.217 6.133 -18.336 1.00 9.89 152 GLY A CA 1
ATOM 1138 C C . GLY A 1 128 ? 5.774 5.775 -16.959 1.00 7.81 152 GLY A C 1
ATOM 1139 O O . GLY A 1 128 ? 5.085 5.806 -15.928 1.00 8.80 152 GLY A O 1
ATOM 1140 N N . GLY A 1 129 ? 7.046 5.451 -16.980 1.00 7.39 153 GLY A N 1
ATOM 1141 C CA . GLY A 1 129 ? 7.722 5.042 -15.755 1.00 7.50 153 GLY A CA 1
ATOM 1142 C C . GLY A 1 129 ? 8.476 6.197 -15.100 1.00 6.83 153 GLY A C 1
ATOM 1143 O O . GLY A 1 129 ? 8.940 7.139 -15.736 1.00 6.85 153 GLY A O 1
ATOM 1144 N N . TYR A 1 130 ? 8.618 6.068 -13.789 1.00 6.80 154 TYR A N 1
ATOM 1145 C CA . TYR A 1 130 ? 9.398 7.008 -13.000 1.00 6.30 154 TYR A CA 1
ATOM 1146 C C . TYR A 1 130 ? 10.089 6.281 -11.865 1.00 5.38 154 TYR A C 1
ATOM 1147 O O . TYR A 1 130 ? 9.776 5.140 -11.587 1.00 5.69 154 TYR A O 1
ATOM 1156 N N . VAL A 1 131 ? 11.038 6.943 -11.232 1.00 5.88 155 VAL A N 1
ATOM 1157 C CA . VAL A 1 131 ? 11.692 6.399 -10.040 1.00 5.12 155 VAL A CA 1
ATOM 1158 C C . VAL A 1 131 ? 11.940 7.523 -9.054 1.00 5.99 155 VAL A C 1
ATOM 1159 O O . VAL A 1 131 ? 12.091 8.696 -9.463 1.00 6.08 155 VAL A O 1
ATOM 1163 N N . ILE A 1 132 ? 12.021 7.143 -7.785 1.00 5.41 156 ILE A N 1
ATOM 1164 C CA . ILE A 1 132 ? 12.248 8.109 -6.702 1.00 5.84 156 ILE A CA 1
ATOM 1165 C C . ILE A 1 132 ? 13.551 7.765 -6.002 1.00 5.27 156 ILE A C 1
ATOM 1166 O O . ILE A 1 132 ? 13.774 6.589 -5.643 1.00 6.23 156 ILE A O 1
ATOM 1171 N N . TYR A 1 133 ? 14.390 8.745 -5.781 1.00 5.93 157 TYR A N 1
ATOM 1172 C CA . TYR A 1 133 ? 15.602 8.600 -4.989 1.00 5.46 157 TYR A CA 1
ATOM 1173 C C . TYR A 1 133 ? 15.359 9.307 -3.658 1.00 5.33 157 TYR A C 1
ATOM 1174 O O . TYR A 1 133 ? 14.926 10.438 -3.605 1.00 6.44 157 TYR A O 1
ATOM 1183 N N . VAL A 1 134 ? 15.687 8.629 -2.558 1.00 5.81 158 VAL A N 1
ATOM 1184 C CA . VAL A 1 134 ? 15.638 9.100 -1.196 1.00 5.96 158 VAL A CA 1
ATOM 1185 C C . VAL A 1 134 ? 17.039 9.024 -0.583 1.00 6.17 158 VAL A C 1
ATOM 1186 O O . VAL A 1 134 ? 17.929 8.315 -1.057 1.00 6.79 158 VAL A O 1
ATOM 1190 N N . GLY A 1 135 ? 17.271 9.816 0.469 1.00 5.28 159 GLY A N 1
ATOM 1191 C CA . GLY A 1 135 ? 18.603 9.825 1.069 1.00 6.24 159 GLY A CA 1
ATOM 1192 C C . GLY A 1 135 ? 18.982 8.530 1.723 1.00 7.01 159 GLY A C 1
ATOM 1193 O O . GLY A 1 135 ? 20.138 8.150 1.732 1.00 8.33 159 GLY A O 1
ATOM 1194 N N . SER A 1 136 ? 18.021 7.847 2.323 1.00 6.40 160 SER A N 1
ATOM 1195 C CA . SER A 1 136 ? 18.207 6.511 2.895 1.00 7.00 160 SER A CA 1
ATOM 1196 C C . SER A 1 136 ? 16.837 5.923 3.047 1.00 6.56 160 SER A C 1
ATOM 1197 O O . SER A 1 136 ? 15.799 6.556 2.891 1.00 6.04 160 SER A O 1
ATOM 1200 N N . LEU A 1 137 ? 16.840 4.633 3.410 1.00 6.92 161 LEU A N 1
ATOM 1201 C CA . LEU A 1 137 ? 15.577 3.935 3.599 1.00 8.36 161 LEU A CA 1
ATOM 1202 C C . LEU A 1 137 ? 14.871 4.254 4.900 1.00 7.73 161 LEU A C 1
ATOM 1203 O O . LEU A 1 137 ? 13.715 3.899 5.076 1.00 9.87 161 LEU A O 1
ATOM 1208 N N . THR A 1 138 ? 15.543 5.013 5.784 1.00 7.51 162 THR A N 1
ATOM 1209 C CA . THR A 1 138 ? 14.883 5.408 7.012 1.00 9.14 162 THR A CA 1
ATOM 1210 C C . THR A 1 138 ? 14.746 6.915 7.234 1.00 9.68 162 THR A C 1
ATOM 1211 O O . THR A 1 138 ? 14.055 7.319 8.171 1.00 11.50 162 THR A O 1
ATOM 1215 N N . VAL A 1 139 ? 15.312 7.771 6.397 1.00 6.88 163 VAL A N 1
ATOM 1216 C CA . VAL A 1 139 ? 15.251 9.193 6.673 1.00 7.17 163 VAL A CA 1
ATOM 1217 C C . VAL A 1 139 ? 13.797 9.620 6.643 1.00 9.19 163 VAL A C 1
ATOM 1218 O O . VAL A 1 139 ? 13.080 9.274 5.719 1.00 10.22 163 VAL A O 1
ATOM 1222 N N . PRO A 1 140 ? 13.294 10.413 7.620 1.00 9.37 164 PRO A N 1
ATOM 1223 C CA . PRO A 1 140 ? 11.864 10.450 7.757 1.00 10.48 164 PRO A CA 1
ATOM 1224 C C . PRO A 1 140 ? 11.167 11.202 6.664 1.00 9.92 164 PRO A C 1
ATOM 1225 O O . PRO A 1 140 ? 10.204 10.690 6.024 1.00 9.37 164 PRO A O 1
ATOM 1229 N N . GLN A 1 141 ? 11.562 12.429 6.392 1.00 10.55 165 GLN A N 1
ATOM 1230 C CA . GLN A 1 141 ? 10.798 13.231 5.502 1.00 9.70 165 GLN A CA 1
ATOM 1231 C C . GLN A 1 141 ? 10.870 12.791 4.030 1.00 7.91 165 GLN A C 1
ATOM 1232 O O . GLN A 1 141 ? 9.849 12.824 3.330 1.00 8.31 165 GLN A O 1
ATOM 1238 N N . HIS A 1 142 ? 12.052 12.405 3.551 1.00 7.28 166 HIS A N 1
ATOM 1239 C CA . HIS A 1 142 ? 12.096 11.929 2.192 1.00 6.72 166 HIS A CA 1
ATOM 1240 C C . HIS A 1 142 ? 11.090 10.827 1.953 1.00 6.53 166 HIS A C 1
ATOM 1241 O O . HIS A 1 142 ? 10.490 10.727 0.899 1.00 6.96 166 HIS A O 1
ATOM 1248 N N . ASN A 1 143 ? 11.028 9.907 2.898 1.00 6.87 167 ASN A N 1
ATOM 1249 C CA . ASN A 1 143 ? 10.118 8.751 2.759 1.00 6.39 167 ASN A CA 1
ATOM 1250 C C . ASN A 1 143 ? 8.658 9.110 2.880 1.00 7.07 167 ASN A C 1
ATOM 1251 O O . ASN A 1 143 ? 7.824 8.494 2.223 1.00 7.34 167 ASN A O 1
ATOM 1256 N N . LEU A 1 144 ? 8.330 10.118 3.688 1.00 7.06 168 LEU A N 1
ATOM 1257 C CA . LEU A 1 144 ? 6.965 10.566 3.757 1.00 7.90 168 LEU A CA 1
ATOM 1258 C C . LEU A 1 144 ? 6.578 11.245 2.457 1.00 7.57 168 LEU A C 1
ATOM 1259 O O . LEU A 1 144 ? 5.495 11.032 1.898 1.00 7.91 168 LEU A O 1
ATOM 1264 N N . TRP A 1 145 ? 7.440 12.090 1.910 1.00 7.54 169 TRP A N 1
ATOM 1265 C CA . TRP A 1 145 ? 7.192 12.731 0.631 1.00 8.23 169 TRP A CA 1
ATOM 1266 C C . TRP A 1 145 ? 7.041 11.691 -0.467 1.00 6.79 169 TRP A C 1
ATOM 1267 O O . TRP A 1 145 ? 6.131 11.794 -1.326 1.00 7.74 169 TRP A O 1
ATOM 1278 N N . ALA A 1 146 ? 7.915 10.682 -0.496 1.00 6.85 170 ALA A N 1
ATOM 1279 C CA . ALA A 1 146 ? 7.822 9.650 -1.516 1.00 7.81 170 ALA A CA 1
ATOM 1280 C C . ALA A 1 146 ? 6.497 8.903 -1.403 1.00 7.18 170 ALA A C 1
ATOM 1281 O O . ALA A 1 146 ? 5.826 8.613 -2.415 1.00 7.22 170 ALA A O 1
ATOM 1283 N N . ASP A 1 147 ? 6.092 8.542 -0.194 1.00 6.28 171 ASP A N 1
ATOM 1284 C CA . ASP A 1 147 ? 4.835 7.858 -0.005 1.00 7.96 171 ASP A CA 1
ATOM 1285 C C . ASP A 1 147 ? 3.690 8.672 -0.594 1.00 7.15 171 ASP A C 1
ATOM 1286 O O . ASP A 1 147 ? 2.800 8.144 -1.262 1.00 7.61 171 ASP A O 1
ATOM 1291 N N A LEU A 1 148 ? 3.682 9.959 -0.296 0.70 6.89 172 LEU A N 1
ATOM 1292 N N B LEU A 1 148 ? 3.721 9.972 -0.352 0.30 7.02 172 LEU A N 1
ATOM 1293 C CA A LEU A 1 148 ? 2.592 10.805 -0.782 0.70 7.30 172 LEU A CA 1
ATOM 1294 C CA B LEU A 1 148 ? 2.600 10.811 -0.745 0.30 7.39 172 LEU A CA 1
ATOM 1295 C C A LEU A 1 148 ? 2.606 10.976 -2.271 0.70 7.79 172 LEU A C 1
ATOM 1296 C C B LEU A 1 148 ? 2.603 11.035 -2.250 0.30 7.59 172 LEU A C 1
ATOM 1297 O O A LEU A 1 148 ? 1.546 11.081 -2.904 0.70 8.40 172 LEU A O 1
ATOM 1298 O O B LEU A 1 148 ? 1.540 11.160 -2.868 0.30 7.67 172 LEU A O 1
ATOM 1307 N N . LEU A 1 149 ? 3.789 11.083 -2.846 1.00 7.61 173 LEU A N 1
ATOM 1308 C CA . LEU A 1 149 ? 3.910 11.227 -4.277 1.00 7.37 173 LEU A CA 1
ATOM 1309 C C . LEU A 1 149 ? 3.330 10.009 -4.966 1.00 7.08 173 LEU A C 1
ATOM 1310 O O . LEU A 1 149 ? 2.503 10.131 -5.924 1.00 7.16 173 LEU A O 1
ATOM 1315 N N . VAL A 1 150 ? 3.664 8.809 -4.507 1.00 6.35 174 VAL A N 1
ATOM 1316 C CA . VAL A 1 150 ? 3.162 7.613 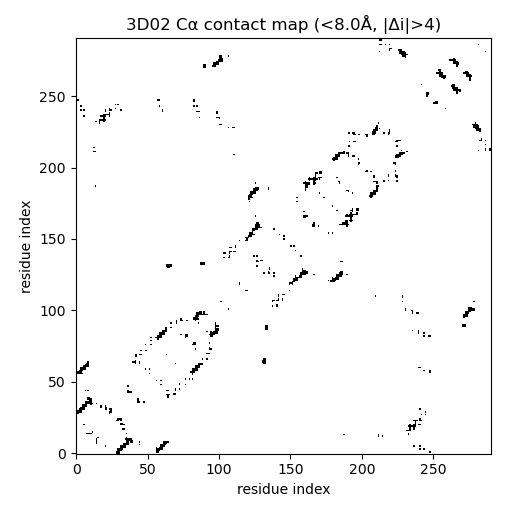-5.151 1.00 7.22 174 VAL A CA 1
ATOM 1317 C C . VAL A 1 150 ? 1.654 7.513 -4.994 1.00 7.14 174 VAL A C 1
ATOM 1318 O O . VAL A 1 150 ? 0.940 7.151 -5.908 1.00 7.55 174 VAL A O 1
ATOM 1322 N N A LYS A 1 151 ? 1.173 7.809 -3.798 0.50 7.60 175 LYS A N 1
ATOM 1323 N N B LYS A 1 151 ? 1.153 7.791 -3.800 0.50 7.68 175 LYS A N 1
ATOM 1324 C CA A LYS A 1 151 ? -0.268 7.761 -3.534 0.50 7.86 175 LYS A CA 1
ATOM 1325 C CA B LYS A 1 151 ? -0.306 7.766 -3.582 0.50 8.21 175 LYS A CA 1
ATOM 1326 C C A LYS A 1 151 ? -1.019 8.746 -4.439 0.50 8.03 175 LYS A C 1
ATOM 1327 C C B LYS A 1 151 ? -0.998 8.741 -4.539 0.50 8.10 175 LYS A C 1
ATOM 1328 O O A LYS A 1 151 ? -2.061 8.405 -4.981 0.50 7.35 175 LYS A O 1
ATOM 1329 O O B LYS A 1 151 ? -1.959 8.403 -5.241 0.50 7.65 175 LYS A O 1
ATOM 1338 N N . TYR A 1 152 ? -0.510 9.974 -4.580 1.00 7.13 176 TYR A N 1
ATOM 1339 C CA . TYR A 1 152 ? -1.107 10.967 -5.461 1.00 7.73 176 TYR A CA 1
ATOM 1340 C C . TYR A 1 152 ? -1.101 10.416 -6.891 1.00 7.42 176 TYR A C 1
ATOM 1341 O O . TYR A 1 152 ? -2.106 10.515 -7.616 1.00 6.83 176 TYR A O 1
ATOM 1350 N N . GLN A 1 153 ? 0.034 9.913 -7.357 1.00 7.06 177 GLN A N 1
ATOM 1351 C CA . GLN A 1 153 ? 0.125 9.364 -8.689 1.00 6.49 177 GLN A CA 1
ATOM 1352 C C . GLN A 1 153 ? -0.935 8.298 -8.957 1.00 6.48 177 GLN A C 1
ATOM 1353 O O . GLN A 1 153 ? -1.602 8.317 -9.985 1.00 6.93 177 GLN A O 1
ATOM 1359 N N . LYS A 1 154 ? -1.072 7.360 -8.044 1.00 6.82 178 LYS A N 1
ATOM 1360 C CA . LYS A 1 154 ? -2.028 6.287 -8.240 1.00 7.39 178 LYS A CA 1
ATOM 1361 C C . LYS A 1 154 ? -3.486 6.715 -8.280 1.00 8.38 178 LYS A C 1
ATOM 1362 O O . LYS A 1 154 ? -4.320 6.032 -8.883 1.00 9.50 178 LYS A O 1
ATOM 1368 N N A GLU A 1 155 ? -3.760 7.879 -7.679 0.40 8.00 179 GLU A N 1
ATOM 1369 N N B GLU A 1 155 ? -3.806 7.850 -7.702 0.60 8.79 179 GLU A N 1
ATOM 1370 C CA A GLU A 1 155 ? -5.103 8.486 -7.575 0.40 7.45 179 GLU A CA 1
ATOM 1371 C CA B GLU A 1 155 ? -5.182 8.282 -7.701 0.60 9.51 179 GLU A CA 1
ATOM 1372 C C A GLU A 1 155 ? -5.397 9.417 -8.731 0.40 7.11 179 GLU A C 1
ATOM 1373 C C B GLU A 1 155 ? -5.382 9.441 -8.707 0.60 8.29 179 GLU A C 1
ATOM 1374 O O A GLU A 1 155 ? -6.529 9.895 -8.830 0.40 8.07 179 GLU A O 1
ATOM 1375 O O B GLU A 1 155 ? -6.432 10.100 -8.692 0.60 9.50 179 GLU A O 1
ATOM 1386 N N . HIS A 1 156 ? -4.417 9.698 -9.583 1.00 6.84 180 HIS A N 1
ATOM 1387 C CA . HIS A 1 156 ? -4.565 10.672 -10.647 1.00 6.92 180 HIS A CA 1
ATOM 1388 C C . HIS A 1 156 ? -4.216 10.127 -12.017 1.00 7.74 180 HIS A C 1
ATOM 1389 O O . HIS A 1 156 ? -4.912 10.443 -13.003 1.00 7.85 180 HIS A O 1
ATOM 1396 N N . TYR A 1 157 ? -3.064 9.444 -12.124 1.00 7.62 181 TYR A N 1
ATOM 1397 C CA . TYR A 1 157 ? -2.523 9.035 -13.431 1.00 7.79 181 TYR A CA 1
ATOM 1398 C C . TYR A 1 157 ? -2.209 7.542 -13.373 1.00 8.37 181 TYR A C 1
ATOM 1399 O O . TYR A 1 157 ? -1.041 7.159 -13.130 1.00 8.16 181 TYR A O 1
ATOM 1408 N N . PRO A 1 158 ? -3.191 6.688 -13.563 1.00 8.49 182 PRO A N 1
ATOM 1409 C CA . PRO A 1 158 ? -2.954 5.260 -13.418 1.00 9.18 182 PRO A CA 1
ATOM 1410 C C . PRO A 1 158 ? -1.974 4.677 -14.417 1.00 9.17 182 PRO A C 1
ATOM 1411 O O . PRO A 1 158 ? -1.442 3.597 -14.104 1.00 11.11 182 PRO A O 1
ATOM 1415 N N . ASP A 1 159 ? -1.714 5.345 -15.519 1.00 8.78 183 ASP A N 1
ATOM 1416 C CA . ASP A 1 159 ? -0.765 4.855 -16.533 1.00 9.97 183 ASP A CA 1
ATOM 1417 C C . ASP A 1 159 ? 0.678 5.208 -16.245 1.00 9.60 183 ASP A C 1
ATOM 1418 O O . ASP A 1 159 ? 1.582 4.886 -17.025 1.00 9.40 183 ASP A O 1
ATOM 1431 N N . HIS A 1 161 ? 3.856 4.710 -13.450 1.00 8.35 185 HIS A N 1
ATOM 1432 C CA . HIS A 1 161 ? 4.253 3.684 -12.470 1.00 9.37 185 HIS A CA 1
ATOM 1433 C C . HIS A 1 161 ? 5.696 3.801 -12.106 1.00 7.87 185 HIS A C 1
ATOM 1434 O O . HIS A 1 161 ? 6.538 4.175 -12.924 1.00 8.11 185 HIS A O 1
ATOM 1441 N N . GLU A 1 162 ? 5.998 3.442 -10.871 1.00 8.57 186 GLU A N 1
ATOM 1442 C CA . GLU A 1 162 ? 7.377 3.331 -10.421 1.00 8.01 186 GLU A CA 1
ATOM 1443 C C . GLU A 1 162 ? 8.005 2.158 -11.139 1.00 9.26 186 GLU A C 1
ATOM 1444 O O . GLU A 1 162 ? 7.467 1.032 -11.077 1.00 10.38 186 GLU A O 1
ATOM 1450 N N . VAL A 1 163 ? 9.181 2.318 -11.687 1.00 7.10 187 VAL A N 1
ATOM 1451 C CA . VAL A 1 163 ? 9.834 1.232 -12.408 1.00 8.49 187 VAL A CA 1
ATOM 1452 C C . VAL A 1 163 ? 10.471 0.287 -11.386 1.00 10.39 187 VAL A C 1
ATOM 1453 O O . VAL A 1 163 ? 10.583 -0.924 -11.655 1.00 8.98 187 VAL A O 1
ATOM 1457 N N . THR A 1 164 ? 10.906 0.822 -10.233 1.00 7.92 188 THR A N 1
ATOM 1458 C CA . THR A 1 164 ? 11.507 0.045 -9.131 1.00 8.00 188 THR A CA 1
ATOM 1459 C C . THR A 1 164 ? 11.062 0.729 -7.848 1.00 8.30 188 THR A C 1
ATOM 1460 O O . THR A 1 164 ? 10.615 1.917 -7.890 1.00 8.15 188 THR A O 1
ATOM 1464 N N A ARG A 1 165 ? 11.104 0.058 -6.717 0.50 5.81 189 ARG A N 1
ATOM 1465 N N B ARG A 1 165 ? 11.361 0.064 -6.744 0.50 7.83 189 ARG A N 1
ATOM 1466 C CA A ARG A 1 165 ? 10.922 0.792 -5.481 0.50 6.29 189 ARG A CA 1
ATOM 1467 C CA B ARG A 1 165 ? 11.225 0.621 -5.419 0.50 8.18 189 ARG A CA 1
ATOM 1468 C C A ARG A 1 165 ? 12.064 1.819 -5.310 0.50 6.59 189 ARG A C 1
ATOM 1469 C C B ARG A 1 165 ? 12.129 1.839 -5.328 0.50 7.32 189 ARG A C 1
ATOM 1470 O O A ARG A 1 165 ? 13.113 1.796 -5.963 0.50 7.20 189 ARG A O 1
ATOM 1471 O O B ARG A 1 165 ? 13.107 1.953 -6.066 0.50 7.94 189 ARG A O 1
ATOM 1486 N N . ARG A 1 166 ? 11.814 2.743 -4.401 1.00 7.11 190 ARG A N 1
ATOM 1487 C CA . ARG A 1 166 ? 12.683 3.902 -4.181 1.00 6.86 190 ARG A CA 1
ATOM 1488 C C . ARG A 1 166 ? 14.095 3.481 -3.830 1.00 7.07 190 ARG A C 1
ATOM 1489 O O . ARG A 1 166 ? 14.323 2.467 -3.153 1.00 8.21 190 ARG A O 1
ATOM 1513 N N . PRO A 1 168 ? 17.937 4.334 -2.302 1.00 6.76 192 PRO A N 1
ATOM 1514 C CA . PRO A 1 168 ? 18.577 5.172 -1.249 1.00 7.31 192 PRO A CA 1
ATOM 1515 C C . PRO A 1 168 ? 19.895 5.711 -1.682 1.00 8.34 192 PRO A C 1
ATOM 1516 O O . PRO A 1 168 ? 20.929 5.395 -1.113 1.00 10.64 192 PRO A O 1
ATOM 1520 N N . VAL A 1 169 ? 19.852 6.578 -2.677 1.00 7.85 193 VAL A N 1
ATOM 1521 C CA . VAL A 1 169 ? 21.044 7.081 -3.346 1.00 8.06 193 VAL A CA 1
ATOM 1522 C C . VAL A 1 169 ? 21.132 8.621 -3.407 1.00 7.35 193 VAL A C 1
ATOM 1523 O O . VAL A 1 169 ? 22.109 9.151 -3.961 1.00 9.42 193 VAL A O 1
ATOM 1527 N N . ALA A 1 170 ? 20.144 9.314 -2.898 1.00 7.15 194 ALA A N 1
ATOM 1528 C CA . ALA A 1 170 ? 19.944 10.750 -3.182 1.00 6.12 194 ALA A CA 1
ATOM 1529 C C . ALA A 1 170 ? 20.950 11.682 -2.590 1.00 8.08 194 ALA A C 1
ATOM 1530 O O . ALA A 1 170 ? 21.009 12.842 -3.017 1.00 8.89 194 ALA A O 1
ATOM 1532 N N . GLU A 1 171 ? 21.741 11.212 -1.628 1.00 8.52 195 GLU A N 1
ATOM 1533 C CA . GLU A 1 171 ? 22.772 12.094 -1.047 1.00 9.75 195 GLU A CA 1
ATOM 1534 C C . GLU A 1 171 ? 24.142 11.912 -1.739 1.00 9.62 195 GLU A C 1
ATOM 1535 O O . GLU A 1 171 ? 25.072 12.614 -1.353 1.00 11.03 195 GLU A O 1
ATOM 1541 N N . SER A 1 172 ? 24.214 11.040 -2.724 1.00 8.91 196 SER A N 1
ATOM 1542 C CA . SER A 1 172 ? 25.458 10.730 -3.414 1.00 9.66 196 SER A CA 1
ATOM 1543 C C . SER A 1 172 ? 25.345 11.025 -4.919 1.00 9.53 196 SER A C 1
ATOM 1544 O O . SER A 1 172 ? 24.509 10.423 -5.600 1.00 10.05 196 SER A O 1
ATOM 1547 N N . VAL A 1 173 ? 26.219 11.894 -5.437 1.00 10.37 197 VAL A N 1
ATOM 1548 C CA . VAL A 1 173 ? 26.273 12.107 -6.890 1.00 10.81 197 VAL A CA 1
ATOM 1549 C C . VAL A 1 173 ? 26.606 10.786 -7.573 1.00 13.75 197 VAL A C 1
ATOM 1550 O O . VAL A 1 173 ? 25.914 10.384 -8.530 1.00 12.79 197 VAL A O 1
ATOM 1554 N N . ASP A 1 174 ? 27.630 10.047 -7.127 1.00 13.46 198 ASP A N 1
ATOM 1555 C CA . ASP A 1 174 ? 28.021 8.757 -7.729 1.00 16.37 198 ASP A CA 1
ATOM 1556 C C . ASP A 1 174 ? 26.916 7.787 -7.799 1.00 14.46 198 ASP A C 1
ATOM 1557 O O . ASP A 1 174 ? 26.656 7.184 -8.851 1.00 15.47 198 ASP A O 1
ATOM 1562 N N . ASP A 1 175 ? 26.322 7.500 -6.654 1.00 11.71 199 ASP A N 1
ATOM 1563 C CA . ASP A 1 175 ? 25.329 6.514 -6.548 1.00 12.93 199 ASP A CA 1
ATOM 1564 C C . ASP A 1 175 ? 24.104 6.915 -7.413 1.00 9.51 199 ASP A C 1
ATOM 1565 O O . ASP A 1 175 ? 23.501 6.032 -8.055 1.00 10.64 199 ASP A O 1
ATOM 1570 N N A SER A 1 176 ? 23.754 8.198 -7.361 0.70 8.73 200 SER A N 1
ATOM 1571 N N B SER A 1 176 ? 23.749 8.196 -7.439 0.30 10.50 200 SER A N 1
ATOM 1572 C CA A SER A 1 176 ? 22.601 8.697 -8.157 0.70 7.22 200 SER A CA 1
ATOM 1573 C CA B SER A 1 176 ? 22.568 8.614 -8.223 0.30 9.42 200 SER A CA 1
ATOM 1574 C C A SER A 1 176 ? 22.892 8.504 -9.680 0.70 9.10 200 SER A C 1
ATOM 1575 C C B SER A 1 176 ? 22.851 8.631 -9.736 0.30 9.10 200 SER A C 1
ATOM 1576 O O A SER A 1 176 ? 22.041 8.018 -10.423 0.70 8.78 200 SER A O 1
ATOM 1577 O O B SER A 1 176 ? 21.950 8.485 -10.558 0.30 5.66 200 SER A O 1
ATOM 1582 N N . ARG A 1 177 ? 24.095 8.889 -10.097 1.00 9.26 201 ARG A N 1
ATOM 1583 C CA . ARG A 1 177 ? 24.502 8.717 -11.520 1.00 9.97 201 ARG A CA 1
ATOM 1584 C C . ARG A 1 177 ? 24.465 7.250 -11.944 1.00 12.03 201 ARG A C 1
ATOM 1585 O O . ARG A 1 177 ? 23.831 6.891 -12.958 1.00 10.73 201 ARG A O 1
ATOM 1593 N N . ARG A 1 178 ? 25.094 6.375 -11.181 1.00 10.59 202 ARG A N 1
ATOM 1594 C CA . ARG A 1 178 ? 25.125 4.957 -11.493 1.00 11.28 202 ARG A CA 1
ATOM 1595 C C . ARG A 1 178 ? 23.726 4.391 -11.617 1.00 10.43 202 ARG A C 1
ATOM 1596 O O . ARG A 1 178 ? 23.374 3.636 -12.542 1.00 10.51 202 ARG A O 1
ATOM 1604 N N . THR A 1 179 ? 22.887 4.700 -10.617 1.00 9.48 203 THR A N 1
ATOM 1605 C CA . THR A 1 179 ? 21.550 4.186 -10.593 1.00 8.61 203 THR A CA 1
ATOM 1606 C C . THR A 1 179 ? 20.784 4.683 -11.857 1.00 8.42 203 THR A C 1
ATOM 1607 O O . THR A 1 179 ? 20.017 3.896 -12.454 1.00 9.20 203 THR A O 1
ATOM 1611 N N . THR A 1 180 ? 20.985 5.952 -12.212 1.00 8.43 204 THR A N 1
ATOM 1612 C CA . THR A 1 180 ? 20.258 6.505 -13.355 1.00 7.95 204 THR A CA 1
ATOM 1613 C C . THR A 1 180 ? 20.691 5.829 -14.660 1.00 8.42 204 THR A C 1
ATOM 1614 O O . THR A 1 180 ? 19.838 5.484 -15.488 1.00 8.69 204 THR A O 1
ATOM 1618 N N . LEU A 1 181 ? 21.989 5.595 -14.818 1.00 8.94 205 LEU A N 1
ATOM 1619 C CA . LEU A 1 181 ? 22.485 4.880 -16.000 1.00 9.71 205 LEU A CA 1
ATOM 1620 C C . LEU A 1 181 ? 21.897 3.520 -16.050 1.00 10.40 205 LEU A C 1
ATOM 1621 O O . LEU A 1 181 ? 21.410 3.066 -17.091 1.00 11.94 205 LEU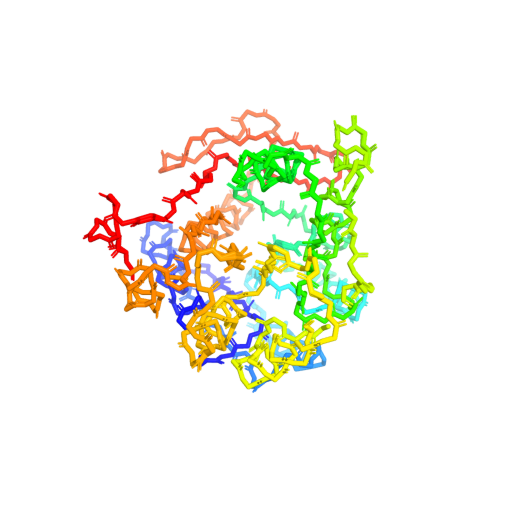 A O 1
ATOM 1626 N N . ASP A 1 182 ? 21.914 2.791 -14.943 1.00 10.62 206 ASP A N 1
ATOM 1627 C CA . ASP A 1 182 ? 21.352 1.457 -14.906 1.00 10.92 206 ASP A CA 1
ATOM 1628 C C . ASP A 1 182 ? 19.868 1.411 -15.259 1.00 9.98 206 ASP A C 1
ATOM 1629 O O . ASP A 1 182 ? 19.408 0.573 -16.052 1.00 10.90 206 ASP A O 1
ATOM 1634 N N . LEU A 1 183 ? 19.099 2.322 -14.655 1.00 8.78 207 LEU A N 1
ATOM 1635 C CA . LEU A 1 183 ? 17.672 2.286 -14.858 1.00 9.15 207 LEU A CA 1
ATOM 1636 C C . LEU A 1 183 ? 17.295 2.704 -16.285 1.00 8.95 207 LEU A C 1
ATOM 1637 O O . LEU A 1 183 ? 16.373 2.130 -16.838 1.00 9.18 207 LEU A O 1
ATOM 1650 N N . LYS A 1 185 ? 19.035 2.087 -18.910 1.00 10.62 209 LYS A N 1
ATOM 1651 C CA . LYS A 1 185 ? 19.305 0.922 -19.769 1.00 11.60 209 LYS A CA 1
ATOM 1652 C C . LYS A 1 185 ? 18.244 -0.143 -19.600 1.00 11.86 209 LYS A C 1
ATOM 1653 O O . LYS A 1 185 ? 17.865 -0.825 -20.572 1.00 14.67 209 LYS A O 1
ATOM 1659 N N . THR A 1 186 ? 17.756 -0.331 -18.375 1.00 9.94 210 THR A N 1
ATOM 1660 C CA . THR A 1 186 ? 16.830 -1.381 -18.083 1.00 10.53 210 THR A CA 1
ATOM 1661 C C . THR A 1 186 ? 15.402 -1.127 -18.491 1.00 10.01 210 THR A C 1
ATOM 1662 O O . THR A 1 186 ? 14.681 -2.017 -18.903 1.00 11.36 210 THR A O 1
ATOM 1666 N N . TYR A 1 187 ? 14.971 0.148 -18.364 1.00 10.36 211 TYR A N 1
ATOM 1667 C CA . TYR A 1 187 ? 13.544 0.504 -18.523 1.00 9.95 211 TYR A CA 1
ATOM 1668 C C . TYR A 1 187 ? 13.360 1.530 -19.628 1.00 11.03 211 TYR A C 1
ATOM 1669 O O . TYR A 1 187 ? 13.536 2.720 -19.439 1.00 10.20 211 TYR A O 1
ATOM 1678 N N . PRO A 1 188 ? 13.031 1.062 -20.842 1.00 12.79 212 PRO A N 1
ATOM 1679 C CA . PRO A 1 188 ? 12.935 1.996 -21.951 1.00 14.13 212 PRO A CA 1
ATOM 1680 C C . PRO A 1 188 ? 11.797 2.981 -21.738 1.00 12.23 212 PRO A C 1
ATOM 1681 O O . PRO A 1 188 ? 11.825 4.042 -22.360 1.00 14.29 212 PRO A O 1
ATOM 1685 N N A ASP A 1 189 ? 10.842 2.659 -20.880 0.50 11.09 213 ASP A N 1
ATOM 1686 N N B ASP A 1 189 ? 10.832 2.665 -20.905 0.50 10.99 213 ASP A N 1
ATOM 1687 C CA A ASP A 1 189 ? 9.730 3.578 -20.601 0.50 11.70 213 ASP A CA 1
ATOM 1688 C CA B ASP A 1 189 ? 9.750 3.606 -20.635 0.50 11.79 213 ASP A CA 1
ATOM 1689 C C A ASP A 1 189 ? 9.955 4.467 -19.379 0.50 9.92 213 ASP A C 1
ATOM 1690 C C B ASP A 1 189 ? 9.975 4.511 -19.417 0.50 9.45 213 ASP A C 1
ATOM 1691 O O A ASP A 1 189 ? 9.019 5.120 -18.919 0.50 10.84 213 ASP A O 1
ATOM 1692 O O B ASP A 1 189 ? 9.082 5.149 -19.003 0.50 9.96 213 ASP A O 1
ATOM 1701 N N . LEU A 1 190 ? 11.168 4.506 -18.849 1.00 8.63 214 LEU A N 1
ATOM 1702 C CA . LEU A 1 190 ? 11.503 5.455 -17.776 1.00 7.68 214 LEU A CA 1
ATOM 1703 C C . LEU A 1 190 ? 11.545 6.847 -18.375 1.00 9.02 214 LEU A C 1
ATOM 1704 O O . LEU A 1 190 ? 12.355 7.137 -19.267 1.00 9.86 214 LEU A O 1
ATOM 1709 N N . LYS A 1 191 ? 10.714 7.740 -17.820 1.00 6.17 215 LYS A N 1
ATOM 1710 C CA . LYS A 1 191 ? 10.604 9.100 -18.340 1.00 6.52 215 LYS A CA 1
ATOM 1711 C C . LYS A 1 191 ? 10.892 10.152 -17.304 1.00 6.55 215 LYS A C 1
ATOM 1712 O O . LYS A 1 191 ? 10.950 11.349 -17.632 1.00 7.56 215 LYS A O 1
ATOM 1718 N N . ALA A 1 192 ? 11.006 9.815 -16.022 1.00 6.68 216 ALA A N 1
ATOM 1719 C CA . ALA A 1 192 ? 11.267 10.819 -14.956 1.00 7.32 216 ALA A CA 1
ATOM 1720 C C . ALA A 1 192 ? 11.994 10.224 -13.785 1.00 6.59 216 ALA A C 1
ATOM 1721 O O . ALA A 1 192 ? 11.674 9.117 -13.330 1.00 7.44 216 ALA A O 1
ATOM 1723 N N . VAL A 1 193 ? 13.005 10.942 -13.317 1.00 6.47 217 VAL A N 1
ATOM 1724 C CA . VAL A 1 193 ? 13.732 10.627 -12.090 1.00 6.44 217 VAL A CA 1
ATOM 1725 C C . VAL A 1 193 ? 13.440 11.729 -11.102 1.00 7.57 217 VAL A C 1
ATOM 1726 O O . VAL A 1 193 ? 13.592 12.919 -11.438 1.00 8.40 217 VAL A O 1
ATOM 1730 N N . VAL A 1 194 ? 12.989 11.402 -9.914 1.00 6.98 218 VAL A N 1
ATOM 1731 C CA . VAL A 1 194 ? 12.715 12.338 -8.819 1.00 7.37 218 VAL A CA 1
ATOM 1732 C C . VAL A 1 194 ? 13.706 12.113 -7.694 1.00 7.72 218 VAL A C 1
ATOM 1733 O O . VAL A 1 194 ? 13.884 10.976 -7.282 1.00 8.31 218 VAL A O 1
ATOM 1737 N N . SER A 1 195 ? 14.341 13.155 -7.181 1.00 7.09 219 SER A N 1
ATOM 1738 C CA . SER A 1 195 ? 15.243 13.018 -6.033 1.00 7.19 219 SER A CA 1
ATOM 1739 C C . SER A 1 195 ? 14.938 13.991 -4.950 1.00 6.99 219 SER A C 1
ATOM 1740 O O . SER A 1 195 ? 14.983 15.189 -5.158 1.00 8.35 219 SER A O 1
ATOM 1743 N N . PHE A 1 196 ? 14.722 13.478 -3.749 1.00 7.11 220 PHE A N 1
ATOM 1744 C CA . PHE A 1 196 ? 14.472 14.333 -2.593 1.00 6.65 220 PHE A CA 1
ATOM 1745 C C . PHE A 1 196 ? 15.733 14.735 -1.872 1.00 7.54 220 PHE A C 1
ATOM 1746 O O . PHE A 1 196 ? 15.732 15.638 -1.045 1.00 8.56 220 PHE A O 1
ATOM 1754 N N . GLY A 1 197 ? 16.848 14.133 -2.221 1.00 7.85 221 GLY A N 1
ATOM 1755 C CA . GLY A 1 197 ? 18.169 14.573 -1.768 1.00 7.35 221 GLY A CA 1
ATOM 1756 C C . GLY A 1 197 ? 18.759 15.526 -2.815 1.00 8.58 221 GLY A C 1
ATOM 1757 O O . GLY A 1 197 ? 18.530 15.351 -4.011 1.00 9.70 221 GLY A O 1
ATOM 1758 N N . SER A 1 198 ? 19.569 16.496 -2.391 1.00 8.68 222 SER A N 1
ATOM 1759 C CA . SER A 1 198 ? 20.052 17.537 -3.267 1.00 8.60 222 SER A CA 1
ATOM 1760 C C . SER A 1 198 ? 21.170 17.134 -4.207 1.00 9.14 222 SER A C 1
ATOM 1761 O O . SER A 1 198 ? 21.381 17.814 -5.229 1.00 10.16 222 SER A O 1
ATOM 1764 N N . ASN A 1 199 ? 21.889 16.043 -3.938 1.00 8.76 223 ASN A N 1
ATOM 1765 C CA . ASN A 1 199 ? 22.923 15.583 -4.852 1.00 9.65 223 ASN A CA 1
ATOM 1766 C C . ASN A 1 199 ? 22.327 14.696 -5.939 1.00 10.22 223 ASN A C 1
ATOM 1767 O O . ASN A 1 199 ? 22.900 14.560 -6.992 1.00 10.16 223 ASN A O 1
ATOM 1772 N N . GLY A 1 200 ? 21.140 14.160 -5.716 1.00 8.91 224 GLY A N 1
ATOM 1773 C CA . GLY A 1 200 ? 20.499 13.243 -6.680 1.00 8.13 224 GLY A CA 1
ATOM 1774 C C . GLY A 1 200 ? 20.277 13.842 -8.056 1.00 8.11 224 GLY A C 1
ATOM 1775 O O . GLY A 1 200 ? 20.542 13.181 -9.049 1.00 8.65 224 GLY A O 1
ATOM 1776 N N . PRO A 1 201 ? 19.751 15.080 -8.137 1.00 7.68 225 PRO A N 1
ATOM 1777 C CA . PRO A 1 201 ? 19.546 15.628 -9.488 1.00 8.71 225 PRO A CA 1
ATOM 1778 C C . PRO A 1 201 ? 20.870 15.852 -10.206 1.00 8.20 225 PRO A C 1
ATOM 1779 O O . PRO A 1 201 ? 20.908 15.866 -11.443 1.00 8.89 225 PRO A O 1
ATOM 1783 N N . ILE A 1 202 ? 21.954 16.065 -9.466 1.00 9.08 226 ILE A N 1
ATOM 1784 C CA . ILE A 1 202 ? 23.244 16.266 -10.098 1.00 8.96 226 ILE A CA 1
ATOM 1785 C C . ILE A 1 202 ? 23.699 14.967 -10.713 1.00 9.75 226 ILE A C 1
ATOM 1786 O O . ILE A 1 202 ? 24.127 14.901 -11.897 1.00 10.16 226 ILE A O 1
ATOM 1791 N N . GLY A 1 203 ? 23.695 13.885 -9.961 1.00 8.21 227 GLY A N 1
ATOM 1792 C CA . GLY A 1 203 ? 24.054 12.650 -10.515 1.00 8.63 227 GLY A CA 1
ATOM 1793 C C . GLY A 1 203 ? 23.141 12.191 -11.651 1.00 9.48 227 GLY A C 1
ATOM 1794 O O . GLY A 1 203 ? 23.62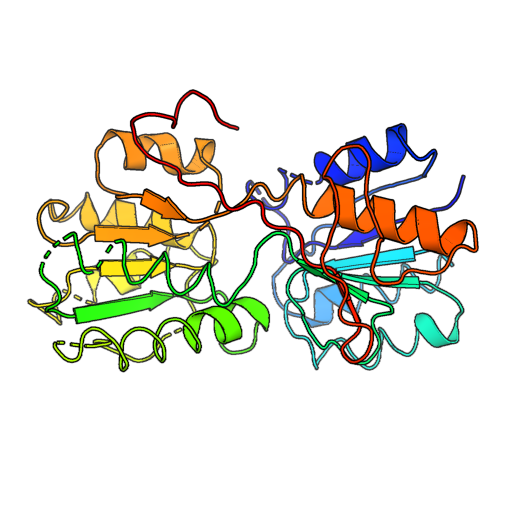9 11.678 -12.684 1.00 9.40 227 GLY A O 1
ATOM 1795 N N . ALA A 1 204 ? 21.831 12.300 -11.465 1.00 8.73 228 ALA A N 1
ATOM 1796 C CA . ALA A 1 204 ? 20.887 11.896 -12.506 1.00 8.10 228 ALA A CA 1
ATOM 1797 C C . ALA A 1 204 ? 21.060 12.771 -13.732 1.00 8.49 228 ALA A C 1
ATOM 1798 O O . ALA A 1 204 ? 21.036 12.253 -14.843 1.00 8.55 228 AL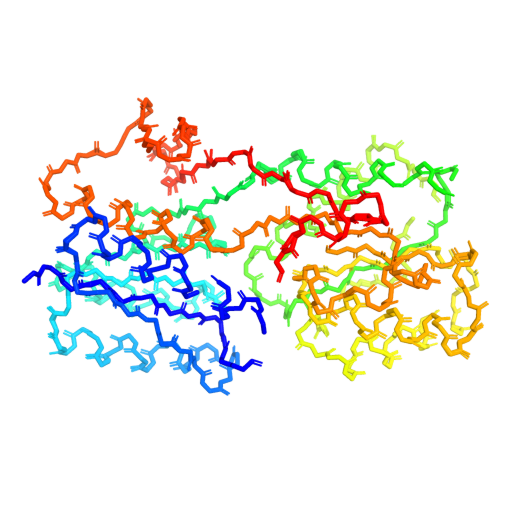A A O 1
ATOM 1800 N N . GLY A 1 205 ? 21.181 14.062 -13.546 1.00 8.30 229 GLY A N 1
ATOM 1801 C CA . GLY A 1 205 ? 21.350 14.986 -14.664 1.00 7.64 229 GLY A CA 1
ATOM 1802 C C . GLY A 1 205 ? 22.605 14.652 -15.442 1.00 9.89 229 GLY A C 1
ATOM 1803 O O . GLY A 1 205 ? 22.632 14.706 -16.684 1.00 9.08 229 GLY A O 1
ATOM 1804 N N . ARG A 1 206 ? 23.713 14.320 -14.774 1.00 9.13 230 ARG A N 1
ATOM 1805 C CA . ARG A 1 206 ? 24.940 13.936 -15.458 1.00 9.64 230 ARG A CA 1
ATOM 1806 C C . ARG A 1 206 ? 24.757 12.679 -16.253 1.00 9.52 230 ARG A C 1
ATOM 1807 O O . ARG A 1 206 ? 25.352 12.540 -17.340 1.00 9.94 230 ARG A O 1
ATOM 1815 N N . ALA A 1 207 ? 24.015 11.713 -15.736 1.00 9.39 231 ALA A N 1
ATOM 1816 C CA . ALA A 1 207 ? 23.737 10.501 -16.487 1.00 8.64 231 ALA A CA 1
ATOM 1817 C C . ALA A 1 207 ? 22.919 10.803 -17.738 1.00 9.09 231 ALA A C 1
ATOM 1818 O O . ALA A 1 207 ? 23.227 10.258 -18.818 1.00 9.55 231 ALA A O 1
ATOM 1820 N N . VAL A 1 208 ? 21.895 11.606 -17.567 1.00 8.93 232 VAL A N 1
ATOM 1821 C CA . VAL A 1 208 ? 21.020 11.980 -18.695 1.00 8.72 232 VAL A CA 1
ATOM 1822 C C . VAL A 1 208 ? 21.872 12.685 -19.742 1.00 10.34 232 VAL A C 1
ATOM 1823 O O . VAL A 1 208 ? 21.740 12.430 -20.946 1.00 10.57 232 VAL A O 1
ATOM 1827 N N . LYS A 1 209 ? 22.742 13.576 -19.319 1.00 9.93 233 LYS A N 1
ATOM 1828 C CA . LYS A 1 209 ? 23.621 14.284 -20.265 1.00 9.95 233 LYS A CA 1
ATOM 1829 C C . LYS A 1 209 ? 24.542 13.346 -21.015 1.00 10.61 233 LYS A C 1
ATOM 1830 O O . LYS A 1 209 ? 24.653 13.457 -22.242 1.00 11.98 233 LYS A O 1
ATOM 1836 N N A GLU A 1 210 ? 25.160 12.427 -20.311 0.70 9.67 234 GLU A N 1
ATOM 1837 N N B GLU A 1 210 ? 25.194 12.390 -20.360 0.30 9.98 234 GLU A N 1
ATOM 1838 C CA A GLU A 1 210 ? 26.076 11.491 -20.931 0.70 11.05 234 GLU A CA 1
ATOM 1839 C CA B GLU A 1 210 ? 26.130 11.503 -21.091 0.30 10.33 234 GLU A CA 1
ATOM 1840 C C A GLU A 1 210 ? 25.385 10.698 -22.033 0.70 12.69 234 GLU A C 1
ATOM 1841 C C B GLU A 1 210 ? 25.419 10.493 -22.008 0.30 10.96 234 GLU A C 1
ATOM 1842 O O A GLU A 1 210 ? 25.934 10.555 -23.115 0.70 12.52 234 GLU A O 1
ATOM 1843 O O B GLU A 1 210 ? 26.038 9.861 -22.869 0.30 9.92 234 GLU A O 1
ATOM 1854 N N A LYS A 1 211 ? 24.200 10.173 -21.748 0.50 8.80 235 LYS A N 1
ATOM 1855 N N B LYS A 1 211 ? 24.110 10.377 -21.850 0.50 10.74 235 LYS A N 1
ATOM 1856 C CA A LYS A 1 211 ? 23.437 9.410 -22.717 0.50 10.55 235 LYS A CA 1
ATOM 1857 C CA B LYS A 1 211 ? 23.347 9.475 -22.684 0.50 11.55 235 LYS A CA 1
ATOM 1858 C C A LYS A 1 211 ? 22.595 10.240 -23.719 0.50 10.30 235 LYS A C 1
ATOM 1859 C C B LYS A 1 211 ? 22.486 10.263 -23.664 0.50 11.83 235 LYS A C 1
ATOM 1860 O O A LYS A 1 211 ? 21.851 9.672 -24.526 0.50 11.16 235 LYS A O 1
ATOM 1861 O O B LYS A 1 211 ? 21.626 9.726 -24.376 0.50 13.29 235 LYS A O 1
ATOM 1872 N N . ARG A 1 212 ? 22.694 11.545 -23.664 1.00 11.01 236 ARG A N 1
ATOM 1873 C CA . ARG A 1 212 ? 21.960 12.428 -24.567 1.00 10.01 236 ARG A CA 1
ATOM 1874 C C . ARG A 1 212 ? 20.477 12.150 -24.513 1.00 11.36 236 ARG A C 1
ATOM 1875 O O . ARG A 1 212 ? 19.791 12.152 -25.544 1.00 11.75 236 ARG A O 1
ATOM 1879 N N . ALA A 1 213 ? 19.938 12.022 -23.302 1.00 9.38 237 ALA A N 1
ATOM 1880 C CA . ALA A 1 213 ? 18.589 11.533 -23.061 1.00 9.07 237 ALA A CA 1
ATOM 1881 C C . ALA A 1 213 ? 17.623 12.540 -22.599 1.00 7.13 237 ALA A C 1
ATOM 1882 O O . ALA A 1 213 ? 16.489 12.163 -22.244 1.00 8.62 237 ALA A O 1
ATOM 1884 N N . LYS A 1 214 ? 17.941 13.830 -22.568 1.00 8.13 238 LYS A N 1
ATOM 1885 C CA . LYS A 1 214 ? 17.066 14.811 -21.940 1.00 9.73 238 LYS A CA 1
ATOM 1886 C C . LYS A 1 214 ? 15.691 14.985 -22.582 1.00 8.95 238 LYS A C 1
ATOM 1887 O O . LYS A 1 214 ? 14.764 15.455 -21.938 1.00 10.19 238 LYS A O 1
ATOM 1893 N N . ASN A 1 215 ? 15.545 14.643 -23.861 1.00 8.62 239 ASN A N 1
ATOM 1894 C CA . ASN A 1 215 ? 14.225 14.716 -24.488 1.00 10.33 239 ASN A CA 1
ATOM 1895 C C . ASN A 1 215 ? 13.299 13.719 -23.790 1.00 11.72 239 ASN A C 1
ATOM 1896 O O . ASN A 1 215 ? 12.191 14.111 -23.394 1.00 16.19 239 ASN A O 1
ATOM 1901 N N A LYS A 1 216 ? 13.707 12.508 -23.547 0.50 9.13 240 LYS A N 1
ATOM 1902 N N B LYS A 1 216 ? 13.815 12.505 -23.574 0.50 9.11 240 LYS A N 1
ATOM 1903 C CA A LYS A 1 216 ? 12.748 11.595 -22.954 0.50 10.33 240 LYS A CA 1
ATOM 1904 C CA B LYS A 1 216 ? 13.080 11.316 -23.042 0.50 9.39 240 LYS A CA 1
ATOM 1905 C C A LYS A 1 216 ? 12.811 11.464 -21.430 0.50 8.66 240 LYS A C 1
ATOM 1906 C C B LYS A 1 216 ? 13.008 11.111 -21.530 0.50 8.87 240 LYS A C 1
ATOM 1907 O O A LYS A 1 216 ? 11.765 11.273 -20.828 0.50 6.31 240 LYS A O 1
ATOM 1908 O O B LYS A 1 216 ? 12.110 10.434 -21.042 0.50 7.66 240 LYS A O 1
ATOM 1913 N N . VAL A 1 217 ? 13.991 11.631 -20.813 1.00 8.23 241 VAL A N 1
ATOM 1914 C CA . VAL A 1 217 ? 14.146 11.368 -19.357 1.00 7.97 241 VAL A CA 1
ATOM 1915 C C . VAL A 1 217 ? 14.303 12.673 -18.647 1.00 7.65 241 VAL A C 1
ATOM 1916 O O . VAL A 1 217 ? 15.366 13.301 -18.746 1.00 10.01 241 VAL A O 1
ATOM 1920 N N . ALA A 1 218 ? 13.268 13.064 -17.914 1.00 7.01 242 ALA A N 1
ATOM 1921 C CA . ALA A 1 218 ? 13.246 14.282 -17.102 1.00 7.25 242 ALA A CA 1
ATOM 1922 C C . ALA A 1 218 ? 13.827 14.016 -15.719 1.00 7.35 242 ALA A C 1
ATOM 1923 O O . ALA A 1 218 ? 13.814 12.858 -15.234 1.00 7.97 242 ALA A O 1
ATOM 1925 N N . VAL A 1 219 ? 14.356 15.066 -15.111 1.00 6.73 243 VAL A N 1
ATOM 1926 C CA . VAL A 1 219 ? 14.946 14.972 -13.773 1.00 7.16 243 VAL A CA 1
ATOM 1927 C C . VAL A 1 219 ? 14.392 16.083 -12.955 1.00 7.43 243 VAL A C 1
ATOM 1928 O O . VAL A 1 219 ? 14.471 17.274 -13.361 1.00 7.24 243 VAL A O 1
ATOM 1932 N N . TYR A 1 220 ? 13.762 15.755 -11.813 1.00 7.05 244 TYR A N 1
ATOM 1933 C CA . TYR A 1 220 ? 13.150 16.703 -10.878 1.00 7.74 244 TYR A CA 1
ATOM 1934 C C . TYR A 1 220 ? 13.718 16.491 -9.485 1.00 7.77 244 TYR A C 1
ATOM 1935 O O . TYR A 1 220 ? 14.028 15.371 -9.117 1.00 8.70 244 TYR A O 1
ATOM 1944 N N . GLY A 1 221 ? 13.791 17.539 -8.675 1.00 8.18 245 GLY A N 1
ATOM 1945 C CA . GLY A 1 221 ? 14.153 17.274 -7.280 1.00 7.84 245 GLY A CA 1
ATOM 1946 C C . GLY A 1 221 ? 14.381 18.493 -6.449 1.00 7.83 245 GLY A C 1
ATOM 1947 O O . GLY A 1 221 ? 14.229 19.636 -6.881 1.00 8.04 245 GLY A O 1
ATOM 1964 N N . ILE A 1 224 ? 20.080 22.987 -4.616 1.00 9.88 248 ILE A N 1
ATOM 1965 C CA . ILE A 1 224 ? 20.543 24.364 -4.502 1.00 8.24 248 ILE A CA 1
ATOM 1966 C C . ILE A 1 224 ? 20.740 24.824 -5.963 1.00 8.88 248 ILE A C 1
ATOM 1967 O O . ILE A 1 224 ? 21.450 24.223 -6.732 1.00 9.92 248 ILE A O 1
ATOM 1972 N N . PRO A 1 225 ? 20.046 25.892 -6.326 1.00 9.72 249 PRO A N 1
ATOM 1973 C CA . PRO A 1 225 ? 20.111 26.367 -7.724 1.00 11.76 249 PRO A CA 1
ATOM 1974 C C . PRO A 1 225 ? 21.527 26.534 -8.275 1.00 11.86 249 PRO A C 1
ATOM 1975 O O . PRO A 1 225 ? 21.841 26.047 -9.364 1.00 11.76 249 PRO A O 1
ATOM 1979 N N . SER A 1 226 ? 22.439 27.174 -7.536 1.00 11.15 250 SER A N 1
ATOM 1980 C CA . SER A 1 226 ? 23.775 27.361 -8.054 1.00 12.22 250 SER A CA 1
ATOM 1981 C C . SER A 1 226 ? 24.524 26.069 -8.322 1.00 11.65 250 SER A C 1
ATOM 1982 O O . SER A 1 226 ? 25.336 25.960 -9.241 1.00 13.11 250 SER A O 1
ATOM 1985 N N . GLN A 1 227 ? 24.301 25.055 -7.487 1.00 11.98 251 GLN A N 1
ATOM 1986 C CA . GLN A 1 227 ? 24.936 23.769 -7.682 1.00 11.39 251 GLN A CA 1
ATOM 1987 C C . GLN A 1 227 ? 24.396 23.092 -8.964 1.00 9.33 251 GLN A C 1
ATOM 1988 O O . GLN A 1 227 ? 25.125 22.428 -9.680 1.00 11.60 251 GLN A O 1
ATOM 1994 N N . ALA A 1 228 ? 23.107 23.260 -9.163 1.00 9.92 252 ALA A N 1
ATOM 1995 C CA . ALA A 1 228 ? 22.396 22.618 -10.303 1.00 10.09 252 ALA A CA 1
ATOM 1996 C C . ALA A 1 228 ? 22.429 23.470 -11.600 1.00 10.81 252 ALA A C 1
ATOM 1997 O O . ALA A 1 228 ? 21.925 23.030 -12.628 1.00 11.06 252 ALA A O 1
ATOM 1999 N N . ALA A 1 229 ? 22.980 24.689 -11.516 1.00 11.38 253 ALA A N 1
ATOM 2000 C CA . ALA A 1 229 ? 22.839 25.635 -12.625 1.00 13.51 253 ALA A CA 1
ATOM 2001 C C . ALA A 1 229 ? 23.324 25.143 -13.990 1.00 10.92 253 ALA A C 1
ATOM 2002 O O . ALA A 1 229 ? 22.535 25.288 -14.980 1.00 12.59 253 ALA A O 1
ATOM 2004 N N . SER A 1 230 ? 24.455 24.483 -14.061 1.00 11.84 254 SER A N 1
ATOM 2005 C CA . SER A 1 230 ? 25.003 24.058 -15.336 1.00 12.72 254 SER A CA 1
ATOM 2006 C C . SER A 1 230 ? 23.999 23.086 -16.005 1.00 12.73 254 SER A C 1
ATOM 2007 O O . SER A 1 230 ? 23.700 23.165 -17.195 1.00 13.13 254 SER A O 1
ATOM 2010 N N . LEU A 1 231 ? 23.535 22.116 -15.226 1.00 10.91 255 LEU A N 1
ATOM 2011 C CA . LEU A 1 231 ? 22.582 21.124 -15.735 1.00 11.22 255 LEU A CA 1
ATOM 2012 C C . LEU A 1 231 ? 21.179 21.661 -15.965 1.00 10.07 255 LEU A C 1
ATOM 2013 O O . LEU A 1 231 ? 20.492 21.177 -16.910 1.00 10.93 255 LEU A O 1
ATOM 2018 N N . ILE A 1 232 ? 20.699 22.612 -15.194 1.00 10.09 256 ILE A N 1
ATOM 2019 C CA . ILE A 1 232 ? 19.460 23.278 -15.518 1.00 10.27 256 ILE A CA 1
ATOM 2020 C C . ILE A 1 232 ? 19.609 23.986 -16.889 1.00 12.47 256 ILE A C 1
ATOM 2021 O O . ILE A 1 232 ? 18.706 23.936 -17.731 1.00 12.92 256 ILE A O 1
ATOM 2026 N N . LYS A 1 233 ? 20.734 24.645 -17.067 1.00 12.35 257 LYS A N 1
ATOM 2027 C CA . LYS A 1 233 ? 20.899 25.467 -18.281 1.00 14.10 257 LYS A CA 1
ATOM 2028 C C . LYS A 1 233 ? 21.027 24.573 -19.489 1.00 13.67 257 LYS A C 1
ATOM 2029 O O . LYS A 1 233 ? 20.544 24.953 -20.582 1.00 16.43 257 LYS A O 1
ATOM 2035 N N . SER A 1 234 ? 21.639 23.402 -19.375 1.00 12.52 258 SER A N 1
ATOM 2036 C CA . SER A 1 234 ? 21.766 22.489 -20.500 1.00 12.63 258 SER A CA 1
ATOM 2037 C C . SER A 1 234 ? 20.514 21.612 -20.658 1.00 12.98 258 SER A C 1
ATOM 2038 O O . SER A 1 234 ? 20.435 20.843 -21.618 1.00 17.60 258 SER A O 1
ATOM 2041 N N . GLY A 1 235 ? 19.546 21.737 -19.755 1.00 12.47 259 GLY A N 1
ATOM 2042 C CA . GLY A 1 235 ? 18.275 21.017 -19.832 1.00 12.41 259 GLY A CA 1
ATOM 2043 C C . GLY A 1 235 ? 18.299 19.588 -19.321 1.00 11.12 259 GLY A C 1
ATOM 2044 O O . GLY A 1 235 ? 17.282 18.897 -19.422 1.00 12.50 259 GLY A O 1
ATOM 2045 N N . ASP A 1 236 ? 19.414 19.177 -18.750 1.00 9.66 260 ASP A N 1
ATOM 2046 C CA . ASP A 1 236 ? 19.597 17.817 -18.220 1.00 9.68 260 ASP A CA 1
ATOM 2047 C C . ASP A 1 236 ? 18.932 17.661 -16.851 1.00 8.84 260 ASP A C 1
ATOM 2048 O O . ASP A 1 236 ? 18.587 16.512 -16.490 1.00 9.54 260 ASP A O 1
ATOM 2053 N N . ILE A 1 237 ? 18.792 18.733 -16.106 1.00 9.28 261 ILE A N 1
ATOM 2054 C CA . ILE A 1 237 ? 17.845 18.802 -14.977 1.00 8.85 261 ILE A CA 1
ATOM 2055 C C . ILE A 1 237 ? 16.652 19.577 -15.483 1.00 10.31 261 ILE A C 1
ATOM 2056 O O . ILE A 1 237 ? 16.799 20.695 -16.009 1.00 10.64 261 ILE A O 1
ATOM 2061 N N . THR A 1 238 ? 15.453 19.035 -15.371 1.00 8.58 262 THR A N 1
ATOM 2062 C CA . THR A 1 238 ? 14.261 19.659 -15.922 1.00 8.50 262 THR A CA 1
ATOM 2063 C C . THR A 1 238 ? 13.800 20.730 -15.022 1.00 8.86 262 THR A C 1
ATOM 2064 O O . THR A 1 238 ? 13.482 21.846 -15.468 1.00 10.83 262 THR A O 1
ATOM 2068 N N . GLU A 1 239 ? 13.643 20.477 -13.736 1.00 8.55 263 GLU A N 1
ATOM 2069 C CA . GLU A 1 239 ? 13.100 21.456 -12.817 1.00 10.16 263 GLU A CA 1
ATOM 2070 C C . GLU A 1 239 ? 13.411 21.110 -11.376 1.00 8.89 263 GLU A C 1
ATOM 2071 O O . GLU A 1 239 ? 13.326 19.946 -10.967 1.00 9.88 263 GLU A O 1
ATOM 2077 N N . GLY A 1 240 ? 13.709 22.125 -10.554 1.00 9.16 264 GLY A N 1
ATOM 2078 C CA . GLY A 1 240 ? 13.739 21.921 -9.126 1.00 9.55 264 GLY A CA 1
ATOM 2079 C C . GLY A 1 240 ? 12.394 22.228 -8.521 1.00 8.77 264 GLY A C 1
ATOM 2080 O O . GLY A 1 240 ? 11.758 23.250 -8.883 1.00 10.05 264 GLY A O 1
ATOM 2081 N N . ILE A 1 241 ? 11.938 21.420 -7.586 1.00 7.83 265 ILE A N 1
ATOM 2082 C CA . ILE A 1 241 ? 10.713 21.657 -6.835 1.00 7.44 265 ILE A CA 1
ATOM 2083 C C . ILE A 1 241 ? 11.188 21.532 -5.399 1.00 8.17 265 ILE A C 1
ATOM 2084 O O . ILE A 1 241 ? 11.462 20.436 -4.903 1.00 8.30 265 ILE A O 1
ATOM 2089 N N . THR A 1 242 ? 11.401 22.662 -4.728 1.00 8.86 266 THR A N 1
ATOM 2090 C CA . THR A 1 242 ? 12.268 22.652 -3.565 1.00 7.50 266 THR A CA 1
ATOM 2091 C C . THR A 1 242 ? 11.883 23.831 -2.681 1.00 9.70 266 THR A C 1
ATOM 2092 O O . THR A 1 242 ? 10.753 24.310 -2.734 1.00 9.16 266 THR A O 1
ATOM 2096 N N . TYR A 1 243 ? 12.799 24.230 -1.818 1.00 8.05 267 TYR A N 1
ATOM 2097 C CA . TYR A 1 243 ? 12.618 25.408 -0.972 1.00 8.36 267 TYR A CA 1
ATOM 2098 C C . TYR A 1 243 ? 14.018 25.830 -0.555 1.00 8.82 267 TYR A C 1
ATOM 2099 O O . TYR A 1 243 ? 14.980 25.116 -0.717 1.00 8.05 267 TYR A O 1
ATOM 2108 N N . ASP A 1 244 ? 14.119 27.055 -0.048 1.00 9.10 268 ASP A N 1
ATOM 2109 C CA . ASP A 1 244 ? 15.374 27.627 0.416 1.00 9.10 268 ASP A CA 1
ATOM 2110 C C . ASP A 1 244 ? 15.699 27.135 1.835 1.00 8.55 268 ASP A C 1
ATOM 2111 O O . ASP A 1 244 ? 15.011 27.496 2.795 1.00 8.40 268 ASP A O 1
ATOM 2116 N N . PRO A 1 245 ? 16.746 26.300 1.982 1.00 8.45 269 PRO A N 1
ATOM 2117 C CA . PRO A 1 245 ? 16.982 25.797 3.325 1.00 8.28 269 PRO A CA 1
ATOM 2118 C C . PRO A 1 245 ? 17.477 26.873 4.331 1.00 8.51 269 PRO A C 1
ATOM 2119 O O . PRO A 1 245 ? 17.421 26.632 5.510 1.00 7.38 269 PRO A O 1
ATOM 2123 N N . ALA A 1 246 ? 17.927 28.026 3.841 1.00 7.85 270 ALA A N 1
ATOM 2124 C CA . ALA A 1 246 ? 18.235 29.103 4.769 1.00 8.84 270 ALA A CA 1
ATOM 2125 C C . ALA A 1 246 ? 16.982 29.480 5.515 1.00 8.15 270 ALA A C 1
ATOM 2126 O O . ALA A 1 246 ? 17.050 29.868 6.680 1.00 8.96 270 ALA A O 1
ATOM 2128 N N A THR A 1 247 ? 15.830 29.375 4.890 0.40 8.56 271 THR A N 1
ATOM 2129 N N B THR A 1 247 ? 15.833 29.424 4.856 0.60 8.58 271 THR A N 1
ATOM 2130 C CA A THR A 1 247 ? 14.618 29.746 5.593 0.40 8.54 271 THR A CA 1
ATOM 2131 C CA B THR A 1 247 ? 14.560 29.732 5.515 0.60 9.14 271 THR A CA 1
ATOM 2132 C C A THR A 1 247 ? 14.255 28.720 6.646 0.40 9.32 271 THR A C 1
ATOM 2133 C C B THR A 1 247 ? 14.286 28.742 6.627 0.60 9.24 271 THR A C 1
ATOM 2134 O O A THR A 1 247 ? 13.664 29.058 7.667 0.40 9.95 271 THR A O 1
ATOM 2135 O O B THR A 1 247 ? 13.778 29.122 7.671 0.60 10.23 271 THR A O 1
ATOM 2142 N N . ALA A 1 248 ? 14.604 27.450 6.416 1.00 8.77 272 ALA A N 1
ATOM 2143 C CA . ALA A 1 248 ? 14.442 26.458 7.454 1.00 9.03 272 ALA A CA 1
ATOM 2144 C C . ALA A 1 248 ? 15.341 26.700 8.643 1.00 9.79 272 ALA A C 1
ATOM 2145 O O . ALA A 1 248 ? 14.961 26.584 9.788 1.00 10.09 272 ALA A O 1
ATOM 2147 N N . GLY A 1 249 ? 16.611 27.002 8.378 1.00 8.83 273 GLY A N 1
ATOM 2148 C CA . GLY A 1 249 ? 17.589 27.286 9.442 1.00 8.45 273 GLY A CA 1
ATOM 2149 C C . GLY A 1 249 ? 17.135 28.480 10.272 1.00 8.66 273 GLY A C 1
ATOM 2150 O O . GLY A 1 249 ? 17.199 28.467 11.506 1.00 9.47 273 GLY A O 1
ATOM 2151 N N . TYR A 1 250 ? 16.712 29.511 9.577 1.00 7.94 274 TYR A N 1
ATOM 2152 C CA . TYR A 1 250 ? 16.213 30.717 10.229 1.00 8.50 274 TYR A CA 1
ATOM 2153 C C . TYR A 1 250 ? 14.986 30.416 11.058 1.00 9.61 274 TYR A C 1
ATOM 2154 O O . TYR A 1 250 ? 14.888 30.854 12.207 1.00 9.75 274 TYR A O 1
ATOM 2163 N N . ALA A 1 251 ? 14.023 29.698 10.467 1.00 8.30 275 ALA A N 1
ATOM 2164 C CA . ALA A 1 251 ? 12.792 29.432 11.194 1.00 9.24 275 ALA A CA 1
ATOM 2165 C C . ALA A 1 251 ? 13.040 28.622 12.431 1.00 9.78 275 ALA A C 1
ATOM 2166 O O . ALA A 1 251 ? 12.414 28.841 13.488 1.00 10.96 275 ALA A O 1
ATOM 2168 N N . LEU A 1 252 ? 13.904 27.617 12.380 1.00 8.71 276 LEU A N 1
ATOM 2169 C CA . LEU A 1 252 ? 14.233 26.849 13.556 1.00 9.25 276 LEU A CA 1
ATOM 2170 C C . LEU A 1 252 ? 14.740 27.735 14.686 1.00 9.37 276 LEU A C 1
ATOM 2171 O O . LEU A 1 252 ? 14.329 27.621 15.846 1.00 9.31 276 LEU A O 1
ATOM 2176 N N . ALA A 1 253 ? 15.685 28.604 14.355 1.00 9.05 277 ALA A N 1
ATOM 2177 C CA . ALA A 1 253 ? 16.271 29.471 15.382 1.00 8.76 277 ALA A CA 1
ATOM 2178 C C . ALA A 1 253 ? 15.260 30.516 15.885 1.00 10.45 277 ALA A C 1
ATOM 2179 O O . ALA A 1 253 ? 15.243 30.834 17.101 1.00 10.09 277 ALA A O 1
ATOM 2181 N N . ALA A 1 254 ? 14.377 30.945 15.031 1.00 10.37 278 ALA A N 1
ATOM 2182 C CA . ALA A 1 254 ? 13.338 31.913 15.404 1.00 10.42 278 ALA A CA 1
ATOM 2183 C C . ALA A 1 254 ? 12.327 31.258 16.365 1.00 13.85 278 ALA A C 1
ATOM 2184 O O . ALA A 1 254 ? 11.878 31.872 17.363 1.00 12.69 278 ALA A O 1
ATOM 2186 N N . VAL A 1 255 ? 11.935 30.016 16.086 1.00 11.60 279 VAL A N 1
ATOM 2187 C CA . VAL A 1 255 ? 11.029 29.313 16.969 1.00 9.77 279 VAL A CA 1
ATOM 2188 C C . VAL A 1 255 ? 11.741 29.052 18.293 1.00 10.84 279 VAL A C 1
ATOM 2189 O O . VAL A 1 255 ? 11.139 29.205 19.382 1.00 10.87 279 VAL A O 1
ATOM 2193 N N . ALA A 1 256 ? 13.025 28.678 18.271 1.00 9.74 280 ALA A N 1
ATOM 2194 C CA . ALA A 1 256 ? 13.760 28.493 19.518 1.00 10.77 280 ALA A CA 1
ATOM 2195 C C . ALA A 1 256 ? 13.742 29.777 20.357 1.00 11.63 280 ALA A C 1
ATOM 2196 O O . ALA A 1 256 ? 13.541 29.708 21.574 1.00 11.23 280 ALA A O 1
ATOM 2198 N N . SER A 1 257 ? 13.964 30.895 19.704 1.00 12.41 281 SER A N 1
ATOM 2199 C CA . SER A 1 257 ? 13.939 32.214 20.391 1.00 12.55 281 SER A CA 1
ATOM 2200 C C . SER A 1 257 ? 12.605 32.446 21.098 1.00 13.50 281 SER A C 1
ATOM 2201 O O . SER A 1 257 ? 12.563 32.861 22.257 1.00 14.68 281 SER A O 1
ATOM 2204 N N . THR A 1 258 ? 11.515 32.171 20.403 1.00 12.35 282 THR A N 1
ATOM 2205 C CA . THR A 1 258 ? 10.165 32.329 20.940 1.00 13.73 282 THR A CA 1
ATOM 2206 C C . THR A 1 258 ? 10.030 31.509 22.190 1.00 12.96 282 THR A C 1
ATOM 2207 O O . THR A 1 258 ? 9.585 32.007 23.262 1.00 13.41 282 THR A O 1
ATOM 2211 N N . LEU A 1 259 ? 10.381 30.239 22.120 1.00 12.05 283 LEU A N 1
ATOM 2212 C CA . LEU A 1 259 ? 10.249 29.377 23.260 1.00 11.98 283 LEU A CA 1
ATOM 2213 C C . LEU A 1 259 ? 11.155 29.777 24.424 1.00 15.17 283 LEU A C 1
ATOM 2214 O O . LEU A 1 259 ? 10.752 29.718 25.613 1.00 15.08 283 LEU A O 1
ATOM 2219 N N . LEU A 1 260 ? 12.380 30.166 24.129 1.00 13.79 284 LEU A N 1
ATOM 2220 C CA . LEU A 1 260 ? 13.330 30.534 25.177 1.00 13.59 284 LEU A CA 1
ATOM 2221 C C . LEU A 1 260 ? 12.951 31.827 25.853 1.00 15.50 284 LEU A C 1
ATOM 2222 O O . LEU A 1 260 ? 13.360 32.064 27.009 1.00 17.11 284 LEU A O 1
ATOM 2227 N N . ASN A 1 261 ? 12.122 32.605 25.201 1.00 13.57 285 ASN A N 1
ATOM 2228 C CA . ASN A 1 261 ? 11.633 33.897 25.763 1.00 17.76 285 ASN A CA 1
ATOM 2229 C C . ASN A 1 261 ? 10.335 33.686 26.521 1.00 19.53 285 ASN A C 1
ATOM 2230 O O . ASN A 1 261 ? 9.646 34.664 26.885 1.00 23.55 285 ASN A O 1
ATOM 2235 N N . GLY A 1 262 ? 9.946 32.432 26.671 1.00 20.57 286 GLY A N 1
ATOM 2236 C CA . GLY A 1 262 ? 8.808 32.058 27.500 1.00 23.08 286 GLY A CA 1
ATOM 2237 C C . GLY A 1 262 ? 7.466 32.142 26.831 1.00 27.09 286 GLY A C 1
ATOM 2238 O O . GLY A 1 262 ? 6.433 32.052 27.505 1.00 28.56 286 GLY A O 1
ATOM 2239 N N . LYS A 1 263 ? 7.447 32.310 25.514 1.00 23.17 287 LYS A N 1
ATOM 2240 C CA . LYS A 1 263 ? 6.192 32.371 24.789 1.00 25.94 287 LYS A CA 1
ATOM 2241 C C . LYS A 1 263 ? 5.794 30.986 24.295 1.00 29.15 287 LYS A C 1
ATOM 2242 O O . LYS A 1 263 ? 6.631 30.098 24.123 1.00 32.60 287 LYS A O 1
ATOM 2246 N N A THR A 1 264 ? 4.495 30.796 24.094 0.50 31.49 288 THR A N 1
ATOM 2247 N N B THR A 1 264 ? 4.496 30.790 24.134 0.50 31.34 288 THR A N 1
ATOM 2248 C CA A THR A 1 264 ? 3.952 29.501 23.681 0.50 30.95 288 THR A CA 1
ATOM 2249 C CA B THR A 1 264 ? 4.014 29.534 23.613 0.50 30.95 288 THR A CA 1
ATOM 2250 C C A THR A 1 264 ? 3.366 29.574 22.281 0.50 29.23 288 THR A C 1
ATOM 2251 C C B THR A 1 264 ? 3.754 29.694 22.134 0.50 28.54 288 THR A C 1
ATOM 2252 O O A THR A 1 264 ? 2.593 30.479 21.984 0.50 29.19 288 THR A O 1
ATOM 2253 O O B THR A 1 264 ? 3.704 30.806 21.593 0.50 26.92 288 THR A O 1
ATOM 2260 N N . ILE A 1 265 ? 3.659 28.554 21.470 1.00 25.08 289 ILE A N 1
ATOM 2261 C CA . ILE A 1 265 ? 3.292 28.536 20.056 1.00 20.91 289 ILE A CA 1
ATOM 2262 C C . ILE A 1 265 ? 1.919 27.918 19.898 1.00 18.44 289 ILE A C 1
ATOM 2263 O O . ILE A 1 265 ? 1.634 26.856 20.459 1.00 18.69 289 ILE A O 1
ATOM 2268 N N . GLU A 1 266 ? 1.080 28.591 19.118 1.00 18.53 290 GLU A N 1
ATOM 2269 C CA . GLU A 1 266 ? -0.316 28.177 18.909 1.00 18.06 290 GLU A CA 1
ATOM 2270 C C . GLU A 1 266 ? -0.765 28.677 17.567 1.00 16.90 290 GLU A C 1
ATOM 2271 O O . GLU A 1 266 ? -0.100 29.546 16.990 1.00 17.79 290 GLU A O 1
ATOM 2274 N N . PRO A 1 267 ? -1.878 28.139 17.049 1.00 16.13 291 PRO A N 1
ATOM 2275 C CA . PRO A 1 267 ? -2.334 28.641 15.753 1.00 17.59 291 PRO A CA 1
ATOM 2276 C C . PRO A 1 267 ? -2.465 30.153 15.824 1.00 17.11 291 PRO A C 1
ATOM 2277 O O . PRO A 1 267 ? -3.060 30.701 16.769 1.00 19.32 291 PRO A O 1
ATOM 2281 N N . GLY A 1 268 ? -1.890 30.818 14.829 1.00 18.07 292 GLY A N 1
ATOM 2282 C CA . GLY A 1 268 ? -1.866 32.264 14.800 1.00 20.68 292 GLY A CA 1
ATOM 2283 C C . GLY A 1 268 ? -0.415 32.721 14.830 1.00 23.37 292 GLY A C 1
ATOM 2284 O O . GLY A 1 268 ? -0.104 33.892 14.563 1.00 23.44 292 GLY A O 1
ATOM 2285 N N . PHE A 1 269 ? 0.479 31.795 15.196 1.00 20.80 293 PHE A N 1
ATOM 2286 C CA . PHE A 1 269 ? 1.918 32.052 15.181 1.00 23.26 293 PHE A CA 1
ATOM 2287 C C . PHE A 1 269 ? 2.367 32.602 13.830 1.00 24.04 293 PHE A C 1
ATOM 2288 O O . PHE A 1 269 ? 1.982 32.119 12.767 1.00 23.59 293 PHE A O 1
ATOM 2296 N N . GLU A 1 270 ? 3.250 33.590 13.906 1.00 24.34 294 GLU A N 1
ATOM 2297 C CA . GLU A 1 270 ? 3.784 34.219 12.709 1.00 26.34 294 GLU A CA 1
ATOM 2298 C C . GLU A 1 270 ? 5.236 34.636 12.919 1.00 23.69 294 GLU A C 1
ATOM 2299 O O . GLU A 1 270 ? 5.638 34.909 14.040 1.00 24.07 294 GLU A O 1
ATOM 2301 N N . LEU A 1 271 ? 6.003 34.722 11.839 1.00 25.51 295 LEU A N 1
ATOM 2302 C CA . LEU A 1 271 ? 7.344 35.295 11.911 1.00 28.59 295 LEU A CA 1
ATOM 2303 C C . LEU A 1 271 ? 7.344 36.479 10.958 1.00 31.01 295 LEU A C 1
ATOM 2304 O O . LEU A 1 271 ? 6.855 36.343 9.835 1.00 35.14 295 LEU A O 1
ATOM 2309 N N . LYS A 1 272 ? 7.890 37.622 11.386 1.00 32.79 296 LYS A N 1
ATOM 2310 C CA . LYS A 1 272 ? 7.861 38.816 10.541 1.00 33.73 296 LYS A CA 1
ATOM 2311 C C . LYS A 1 272 ? 8.373 38.466 9.155 1.00 35.52 296 LYS A C 1
ATOM 2312 O O . LYS A 1 272 ? 7.704 38.721 8.161 1.00 34.64 296 LYS A O 1
ATOM 2314 N N . GLU A 1 273 ? 9.528 37.804 9.090 1.00 34.97 297 GLU A N 1
ATOM 2315 C CA . GLU A 1 273 ? 10.187 37.595 7.802 1.00 35.70 297 GLU A CA 1
ATOM 2316 C C . GLU A 1 273 ? 9.566 36.512 6.930 1.00 37.22 297 GLU A C 1
ATOM 2317 O O . GLU A 1 273 ? 9.853 36.434 5.732 1.00 38.10 297 GLU A O 1
ATOM 2320 N N . LEU A 1 274 ? 8.691 35.700 7.521 1.00 35.15 298 LEU A N 1
ATOM 2321 C CA . LEU A 1 274 ? 8.106 34.550 6.819 1.00 35.38 298 LEU A CA 1
ATOM 2322 C C . LEU A 1 274 ? 6.582 34.603 6.684 1.00 35.36 298 LEU A C 1
ATOM 2323 O O . LEU A 1 274 ? 6.024 34.099 5.729 1.00 34.86 298 LEU A O 1
ATOM 2328 N N . GLY A 1 275 ? 5.900 35.222 7.641 1.00 38.74 299 GLY A N 1
ATOM 2329 C CA . GLY A 1 275 ? 4.436 35.228 7.616 1.00 39.22 299 GLY A CA 1
ATOM 2330 C C . GLY A 1 275 ? 3.852 34.254 8.630 1.00 38.13 299 GLY A C 1
ATOM 2331 O O . GLY A 1 275 ? 4.523 33.835 9.579 1.00 33.72 299 GLY A O 1
ATOM 2332 N N . LYS A 1 276 ? 2.586 33.903 8.434 1.00 37.25 300 LYS A N 1
ATOM 2333 C CA . LYS A 1 276 ? 1.905 33.006 9.355 1.00 35.23 300 LYS A CA 1
ATOM 2334 C C . LYS A 1 276 ? 2.176 31.565 8.959 1.00 31.45 300 LYS A C 1
ATOM 2335 O O . LYS A 1 276 ? 2.294 31.207 7.782 1.00 31.89 300 LYS A O 1
ATOM 2337 N N . ALA A 1 277 ? 2.313 30.750 9.986 1.00 25.67 301 ALA A N 1
ATOM 2338 C CA . ALA A 1 277 ? 2.505 29.345 9.801 1.00 24.65 301 ALA A CA 1
ATOM 2339 C C . ALA A 1 277 ? 1.135 28.741 10.034 1.00 21.98 301 ALA A C 1
ATOM 2340 O O . ALA A 1 277 ? 0.226 29.422 10.486 1.00 24.19 301 ALA A O 1
ATOM 2342 N N . GLU A 1 278 ? 0.957 27.493 9.636 1.00 17.29 302 GLU A N 1
ATOM 2343 C CA . GLU A 1 278 ? -0.133 26.657 10.149 1.00 17.86 302 GLU A CA 1
ATOM 2344 C C . GLU A 1 278 ? 0.470 25.906 11.306 1.00 19.19 302 GLU A C 1
ATOM 2345 O O . GLU A 1 278 ? 1.603 25.451 11.201 1.00 18.86 302 GLU A O 1
ATOM 2351 N N . VAL A 1 279 ? -0.264 25.719 12.386 1.00 13.50 303 VAL A N 1
ATOM 2352 C CA . VAL A 1 279 ? 0.204 25.054 13.573 1.00 14.54 303 VAL A CA 1
ATOM 2353 C C . VAL A 1 279 ? -0.730 23.949 13.953 1.00 15.73 303 VAL A C 1
ATOM 2354 O O . VAL A 1 279 ? -1.928 24.181 14.252 1.00 15.90 303 VAL A O 1
ATOM 2358 N N . ASP A 1 280 ? -0.244 22.736 13.900 1.00 14.21 304 ASP A N 1
ATOM 2359 C CA . ASP A 1 280 ? -0.927 21.561 14.359 1.00 13.01 304 ASP A CA 1
ATOM 2360 C C . ASP A 1 280 ? -0.452 21.248 15.795 1.00 15.09 304 ASP A C 1
ATOM 2361 O O . ASP A 1 280 ? 0.625 20.695 15.995 1.00 14.52 304 ASP A O 1
ATOM 2366 N N A SER A 1 281 ? -1.251 21.620 16.801 0.70 15.76 305 SER A N 1
ATOM 2367 N N B SER A 1 281 ? -1.260 21.597 16.793 0.30 15.64 305 SER A N 1
ATOM 2368 C CA A SER A 1 281 ? -0.876 21.412 18.230 0.70 14.95 305 SER A CA 1
ATOM 2369 C CA B SER A 1 281 ? -0.850 21.431 18.197 0.30 15.56 305 SER A CA 1
ATOM 2370 C C A SER A 1 281 ? -0.897 19.950 18.623 0.70 19.45 305 SER A C 1
ATOM 2371 C C B SER A 1 281 ? -1.045 20.020 18.719 0.30 18.52 305 SER A C 1
ATOM 2372 O O A SER A 1 281 ? -0.175 19.520 19.515 0.70 22.12 305 SER A O 1
ATOM 2373 O O B SER A 1 281 ? -0.668 19.732 19.853 0.30 20.51 305 SER A O 1
ATOM 2378 N N . ASP A 1 282 ? -1.681 19.162 17.930 1.00 17.82 306 ASP A N 1
ATOM 2379 C CA . ASP A 1 282 ? -1.791 17.756 18.298 1.00 20.74 306 ASP A CA 1
ATOM 2380 C C . ASP A 1 282 ? -0.486 17.039 17.903 1.00 21.19 306 ASP A C 1
ATOM 2381 O O . ASP A 1 282 ? 0.085 16.251 18.680 1.00 23.88 306 ASP A O 1
ATOM 2386 N N . LYS A 1 283 ? 0.026 17.353 16.719 1.00 17.74 307 LYS A N 1
ATOM 2387 C CA . LYS A 1 283 ? 1.234 16.679 16.237 1.00 18.70 307 LYS A CA 1
ATOM 2388 C C . LYS A 1 283 ? 2.501 17.544 16.451 1.00 17.72 307 LYS A C 1
ATOM 2389 O O . LYS A 1 283 ? 3.621 17.052 16.226 1.00 17.09 307 LYS A O 1
ATOM 2393 N N . HIS A 1 284 ? 2.312 18.767 16.901 1.00 14.68 308 HIS A N 1
ATOM 2394 C CA . HIS A 1 284 ? 3.393 19.751 17.145 1.00 13.58 308 HIS A CA 1
ATOM 2395 C C . HIS A 1 284 ? 4.198 20.007 15.888 1.00 11.10 308 HIS A C 1
ATOM 2396 O O . HIS A 1 284 ? 5.425 19.831 15.862 1.00 11.31 308 HIS A O 1
ATOM 2403 N N . ILE A 1 285 ? 3.502 20.417 14.836 1.00 11.14 309 ILE A N 1
ATOM 2404 C CA . ILE A 1 285 ? 4.115 20.756 13.565 1.00 11.73 309 ILE A CA 1
ATOM 2405 C C . ILE A 1 285 ? 3.753 22.167 13.205 1.00 12.65 309 ILE A C 1
ATOM 2406 O O . ILE A 1 285 ? 2.559 22.545 13.251 1.00 12.88 309 ILE A O 1
ATOM 2411 N N . ILE A 1 286 ? 4.753 22.956 12.855 1.00 12.14 310 ILE A N 1
ATOM 2412 C CA . ILE A 1 286 ? 4.619 24.320 12.356 1.00 11.15 310 ILE A CA 1
ATOM 2413 C C . ILE A 1 286 ? 4.961 24.290 10.871 1.00 15.01 310 ILE A C 1
ATOM 2414 O O . ILE A 1 286 ? 6.052 23.827 10.510 1.00 13.78 310 ILE A O 1
ATOM 2419 N N A ARG A 1 287 ? 4.020 24.660 9.996 0.50 11.08 311 ARG A N 1
ATOM 2420 N N B ARG A 1 287 ? 4.088 24.807 10.017 0.50 13.25 311 ARG A N 1
ATOM 2421 C CA A ARG A 1 287 ? 4.228 24.653 8.543 0.50 11.84 311 ARG A CA 1
ATOM 2422 C CA B ARG A 1 287 ? 4.285 24.670 8.589 0.50 14.41 311 ARG A CA 1
ATOM 2423 C C A ARG A 1 287 ? 4.112 26.067 7.934 0.50 14.07 311 ARG A C 1
ATOM 2424 C C B ARG A 1 287 ? 4.019 25.904 7.741 0.50 15.68 311 ARG A C 1
ATOM 2425 O O A ARG A 1 287 ? 3.208 26.877 8.240 0.50 14.43 311 ARG A O 1
ATOM 2426 O O B ARG A 1 287 ? 2.876 26.359 7.601 0.50 13.35 311 ARG A O 1
ATOM 2441 N N . PHE A 1 288 ? 5.079 26.356 7.090 1.00 12.64 312 PHE A N 1
ATOM 2442 C CA . PHE A 1 288 ? 5.044 27.496 6.197 1.00 13.52 312 PHE A CA 1
ATOM 2443 C C . PHE A 1 288 ? 4.823 26.960 4.794 1.00 14.32 312 PHE A C 1
ATOM 2444 O O . PHE A 1 288 ? 4.896 25.754 4.566 1.00 13.87 312 PHE A O 1
ATOM 2452 N N . HIS A 1 289 ? 4.538 27.856 3.847 1.00 12.77 313 HIS A N 1
ATOM 2453 C CA . HIS A 1 289 ? 4.245 27.477 2.497 1.00 13.54 313 HIS A CA 1
ATOM 2454 C C . HIS A 1 289 ? 5.138 28.229 1.499 1.00 17.82 313 HIS A C 1
ATOM 2455 O O . HIS A 1 289 ? 4.716 29.211 0.853 1.00 18.22 313 HIS A O 1
ATOM 2462 N N . LYS A 1 290 ? 6.377 27.767 1.372 1.00 13.49 314 LYS A N 1
ATOM 2463 C CA . LYS A 1 290 ? 7.384 28.486 0.616 1.00 14.04 314 LYS A CA 1
ATOM 2464 C C . LYS A 1 290 ? 8.044 27.629 -0.469 1.00 12.03 314 LYS A C 1
ATOM 2465 O O . LYS A 1 290 ? 9.239 27.640 -0.647 1.00 12.96 314 LYS A O 1
ATOM 2469 N N A VAL A 1 291 ? 7.245 26.901 -1.219 0.70 13.17 315 VAL A N 1
ATOM 2470 N N B VAL A 1 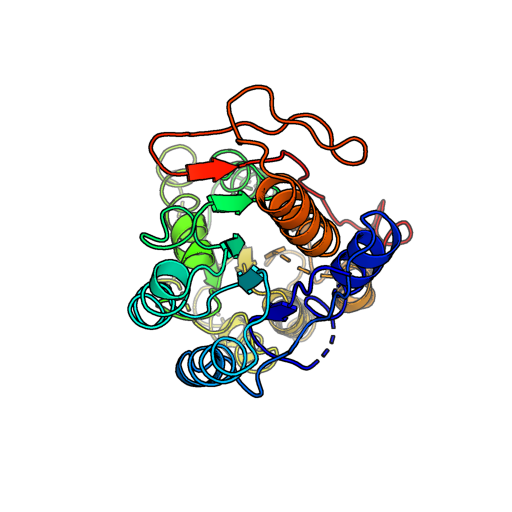291 ? 7.243 26.889 -1.235 0.30 12.27 315 VAL A N 1
ATOM 2471 C CA A VAL A 1 291 ? 7.800 26.110 -2.320 0.70 13.49 315 VAL A CA 1
ATOM 2472 C CA B VAL A 1 291 ? 7.817 26.141 -2.365 0.30 11.61 315 VAL A CA 1
ATOM 2473 C C A VAL A 1 291 ? 8.415 26.996 -3.396 0.70 12.72 315 VAL A C 1
ATOM 2474 C C B VAL A 1 291 ? 8.529 27.105 -3.270 0.30 11.39 315 VAL A C 1
ATOM 2475 O O A VAL A 1 291 ? 7.858 28.055 -3.791 0.70 13.86 315 VAL A O 1
ATOM 2476 O O B VAL A 1 291 ? 8.171 28.297 -3.391 0.30 11.13 315 VAL A O 1
ATOM 2483 N N . LEU A 1 292 ? 9.560 26.581 -3.893 1.00 10.43 316 LEU A N 1
ATOM 2484 C CA . LEU A 1 292 ? 10.369 27.248 -4.898 1.00 11.08 316 LEU A CA 1
ATOM 2485 C C . LEU A 1 292 ? 10.507 26.353 -6.134 1.00 13.97 316 LEU A C 1
ATOM 2486 O O . LEU A 1 292 ? 10.890 25.167 -6.036 1.00 12.00 316 LEU A O 1
ATOM 2491 N N . LEU A 1 293 ? 10.190 26.898 -7.301 1.00 12.36 317 LEU A N 1
ATOM 2492 C CA . LEU A 1 293 ? 10.396 26.210 -8.593 1.00 11.84 317 LEU A CA 1
ATOM 2493 C C . LEU A 1 293 ? 11.674 26.742 -9.208 1.00 12.21 317 LEU A C 1
ATOM 2494 O O . LEU A 1 293 ? 11.847 27.985 -9.331 1.00 16.16 317 LEU A O 1
ATOM 2499 N N . VAL A 1 294 ? 12.575 25.899 -9.633 1.00 11.05 318 VAL A N 1
ATOM 2500 C CA . VAL A 1 294 ? 13.857 26.292 -10.195 1.00 12.56 318 VAL A CA 1
ATOM 2501 C C . VAL A 1 294 ? 13.886 25.833 -11.646 1.00 12.93 318 VAL A C 1
ATOM 2502 O O . VAL A 1 294 ? 13.765 24.641 -11.947 1.00 11.33 318 VAL A O 1
ATOM 2506 N N A ASN A 1 295 ? 13.899 26.810 -12.563 0.70 13.45 319 ASN A N 1
ATOM 2507 N N B ASN A 1 295 ? 14.178 26.766 -12.545 0.30 12.07 319 ASN A N 1
ATOM 2508 C CA A ASN A 1 295 ? 13.875 26.542 -13.994 0.70 12.73 319 ASN A CA 1
ATOM 2509 C CA B ASN A 1 295 ? 14.239 26.431 -13.947 0.30 11.56 319 ASN A CA 1
ATOM 2510 C C A ASN A 1 295 ? 14.825 27.491 -14.709 0.70 12.68 319 ASN A C 1
ATOM 2511 C C B ASN A 1 295 ? 15.139 27.373 -14.718 0.30 11.08 319 ASN A C 1
ATOM 2512 O O A ASN A 1 295 ? 15.333 28.394 -14.069 0.70 13.14 319 ASN A O 1
ATOM 2513 O O B ASN A 1 295 ? 15.939 28.134 -14.172 0.30 8.22 319 ASN A O 1
ATOM 2522 N N . LYS A 1 296 ? 15.041 27.299 -16.024 1.00 14.38 320 LYS A N 1
ATOM 2523 C CA . LYS A 1 296 ? 15.898 28.216 -16.789 1.00 14.64 320 LYS A CA 1
ATOM 2524 C C . LYS A 1 296 ? 15.456 29.676 -16.619 1.00 17.51 320 LYS A C 1
ATOM 2525 O O . LYS A 1 296 ? 16.298 30.558 -16.644 1.00 20.29 320 LYS A O 1
ATOM 2531 N N . ASP A 1 297 ? 14.166 29.904 -16.411 1.00 16.55 321 ASP A N 1
ATOM 2532 C CA . ASP A 1 297 ? 13.593 31.281 -16.372 1.00 20.26 321 ASP A CA 1
ATOM 2533 C C . ASP A 1 297 ? 13.998 32.032 -15.116 1.00 22.89 321 ASP A C 1
ATOM 2534 O O . ASP A 1 297 ? 14.058 33.258 -15.114 1.00 24.74 321 ASP A O 1
ATOM 2536 N N . ASN A 1 298 ? 14.304 31.328 -14.025 1.00 19.25 322 ASN A N 1
ATOM 2537 C CA . ASN A 1 298 ? 14.656 32.040 -12.793 1.00 19.36 322 ASN A CA 1
ATOM 2538 C C . ASN A 1 298 ? 15.971 31.605 -12.179 1.00 17.88 322 ASN A C 1
ATOM 2539 O O . ASN A 1 298 ? 16.223 32.001 -11.031 1.00 19.60 322 ASN A O 1
ATOM 2544 N N . ILE A 1 299 ? 16.734 30.769 -12.892 1.00 17.27 323 ILE A N 1
ATOM 2545 C CA . ILE A 1 299 ? 17.973 30.120 -12.386 1.00 17.90 323 ILE A CA 1
ATOM 2546 C C . ILE A 1 299 ? 18.979 31.172 -11.951 1.00 25.29 323 ILE A C 1
ATOM 2547 O O . ILE A 1 299 ? 19.732 30.965 -11.014 1.00 24.79 323 ILE A O 1
ATOM 2552 N N . ASP A 1 300 ? 18.949 32.330 -12.610 1.00 24.38 324 ASP A N 1
ATOM 2553 C CA . ASP A 1 300 ? 19.938 33.395 -12.323 1.00 25.68 324 ASP A CA 1
ATOM 2554 C C . ASP A 1 300 ? 19.489 34.282 -11.170 1.00 22.91 324 ASP A C 1
ATOM 2555 O O . ASP A 1 300 ? 20.218 35.125 -10.671 1.00 24.87 324 ASP A O 1
ATOM 2560 N N . SER A 1 301 ? 18.260 34.110 -10.718 1.00 25.16 325 SER A N 1
ATOM 2561 C CA . SER A 1 301 ? 17.734 34.963 -9.705 1.00 23.85 325 SER A CA 1
ATOM 2562 C C . SER A 1 301 ? 17.979 34.384 -8.324 1.00 24.94 325 SER A C 1
ATOM 2563 O O . SER A 1 301 ? 17.577 34.975 -7.315 1.00 25.64 325 SER A O 1
ATOM 2566 N N A LEU A 1 302 ? 18.662 33.228 -8.330 0.50 23.14 326 LEU A N 1
ATOM 2567 N N B LEU A 1 302 ? 18.646 33.237 -8.222 0.50 24.80 326 LEU A N 1
ATOM 2568 C CA A LEU A 1 302 ? 18.849 32.399 -7.132 0.50 21.10 326 LEU A CA 1
ATOM 2569 C CA B LEU A 1 302 ? 18.700 32.572 -6.910 0.50 23.03 326 LEU A CA 1
ATOM 2570 C C A LEU A 1 302 ? 20.288 32.065 -6.684 0.50 18.70 326 LEU A C 1
ATOM 2571 C C B LEU A 1 302 ? 20.034 32.607 -6.136 0.50 22.22 326 LEU A C 1
ATOM 2572 O O A LEU A 1 302 ? 21.257 32.101 -7.440 0.50 19.94 326 LEU A O 1
ATOM 2573 O O B LEU A 1 302 ? 20.710 33.630 -6.030 0.50 25.37 326 LEU A O 1
ATOM 2582 N N . TYR A 1 303 ? 20.321 31.494 -5.494 1.00 17.30 327 TYR A N 1
ATOM 2583 C CA . TYR A 1 303 ? 21.498 31.314 -4.646 1.00 16.42 327 TYR A CA 1
ATOM 2584 C C . TYR A 1 303 ? 22.099 29.930 -4.928 1.00 16.38 327 TYR A C 1
ATOM 2585 O O . TYR A 1 303 ? 23.214 29.618 -4.494 1.00 14.05 327 TYR A O 1
#

Nearest PDB structures (foldseek):
  3d02-assembly1_A  TM=1.003E+00  e=2.907E-52  Klebsiella pneumoniae subsp. pneumoniae MGH 78578
  5bra-assembly1_A  TM=9.424E-01  e=1.100E-22  Brucella anthropi ATCC 49188
  5hqj-assembly1_A  TM=8.779E-01  e=1.433E-17  Paraburkholderia graminis C4D1M
  4ru1-assembly3_C  TM=8.205E-01  e=1.809E-13  Acidothermus cellulolyticus 11B
  4ry8-assembly1_C  TM=8.120E-01  e=3.334E-13  Pseudothermotoga lettingae TMO

Radius of gyration: 19.2 Å; Cα contacts (8 Å, |Δi|>4): 676; chains: 1; bounding box: 36×40×56 Å

InterPro domains:
  IPR025997 Periplasmic binding protein [PF13407] (34-287)
  IPR028082 Periplasmic binding protein-like I [SSF53822] (28-325)
  IPR050555 Bacterial Solute-Binding Protein 2 [PTHR30036] (23-325)

Secondary structure (DSSP, 8-state):
-EEEEEE-S----TTT--HHHHHHHHHTTEEEEEE--SSS-HHHHHHHHHHHHHTT-SEEEE--S-HHHHHHHHHHHHHTT-EEEEES-TT-TT-SEEEESS-HHHHHHHHHH-------SEEEEE-S-SS-HHHHHHHHHHHHHHHHH----BSS----TT-HHHHHHHHHH----TTEEEEEESSTTHHHHHHHHHHHTT-TTT-EEE--HHHHHHHHHHTSS-BEEE--HHHHHHHHHHHHHHHHTT----TT-EETTTEEPEEETTTTEEE----EEE-TTTGGG--